Protein AF-A0A2M7SZJ1-F1 (afdb_monomer_lite)

pLDDT: mean 76.68, std 21.7, range [36.06, 97.94]

Foldseek 3Di:
DDDDPLLLLLLLCLQQPCQFPVRRPHDPAQNRSKGWDDLVVSCVVSVHDSVVSVVSVVVCVVVQQKDWDDPDPPTIMITGDRVNCVVNCLVVVLVVVVVPDDDDPVNVVVVVAVVVDDDPPVVVVVVVVVVVPDDPVRVVVVVVVVVVVVVVPPDPPPFDKKKFFPDQDQPDDPPDLLSVLVVQCVVVVRMDTPVVSVVSVHDPVSSVVCVVVVRMDID

Secondary structure (DSSP, 8-state):
-PPPHHHHHHHHHHHT-TTSTTTTS--SSGGG--EE--HHHHHHHHT--HHHHHHHHHHHHHTTSEEEEESSSS-EEEEE-HHHHHHHHHHHHHHHHHHS----HHHHHHHHHHTT---TTHHHHHHHHHHHHS-HHHHHHHHHHHHHHHHHTS-------EEEESSSS--SPTTSHHHHHHHHHHHTTSEEEHHHHHHTT--HHHHHHHHHTTSEEE-

Structure (mmCIF, N/CA/C/O backbone):
data_AF-A0A2M7SZJ1-F1
#
_entry.id   AF-A0A2M7SZJ1-F1
#
loop_
_atom_site.group_PDB
_atom_site.id
_atom_site.type_symbol
_atom_site.label_atom_id
_atom_site.label_alt_id
_atom_site.label_comp_id
_atom_site.label_asym_id
_atom_site.label_entity_id
_atom_site.label_seq_id
_atom_site.pdbx_PDB_ins_code
_atom_site.Cartn_x
_atom_site.Cartn_y
_atom_site.Cartn_z
_atom_site.occupancy
_atom_site.B_iso_or_equiv
_atom_site.auth_seq_id
_atom_site.auth_comp_id
_atom_site.auth_asym_id
_atom_site.auth_atom_id
_atom_site.pdbx_PDB_model_num
ATOM 1 N N . MET A 1 1 ? -0.366 0.493 23.065 1.00 79.56 1 MET A N 1
ATOM 2 C CA . MET A 1 1 ? 0.400 1.541 22.356 1.00 79.56 1 MET A CA 1
ATOM 3 C C . MET A 1 1 ? -0.487 2.777 22.299 1.00 79.56 1 MET A C 1
ATOM 5 O O . MET A 1 1 ? -1.693 2.599 22.225 1.00 79.56 1 MET A O 1
ATOM 9 N N . THR A 1 2 ? 0.052 3.992 22.422 1.00 86.75 2 THR A N 1
ATOM 10 C CA . THR A 1 2 ? -0.780 5.210 22.430 1.00 86.75 2 THR A CA 1
ATOM 11 C C . THR A 1 2 ? -0.800 5.836 21.038 1.00 86.75 2 THR A C 1
ATOM 13 O O . THR A 1 2 ? 0.257 6.178 20.498 1.00 86.75 2 THR A O 1
ATOM 16 N N . ILE A 1 3 ? -1.995 5.970 20.465 1.00 91.56 3 ILE A N 1
ATOM 17 C CA . ILE A 1 3 ? -2.253 6.701 19.221 1.00 91.56 3 ILE A CA 1
ATOM 18 C C . ILE A 1 3 ? -2.640 8.131 19.601 1.00 91.56 3 ILE A C 1
ATOM 20 O O . ILE A 1 3 ? -3.450 8.353 20.501 1.00 91.56 3 ILE A O 1
ATOM 24 N N . THR A 1 4 ? -2.007 9.111 18.970 1.00 91.06 4 THR A N 1
ATOM 25 C CA . THR A 1 4 ? -2.334 10.528 19.147 1.00 91.06 4 THR A CA 1
ATOM 26 C C 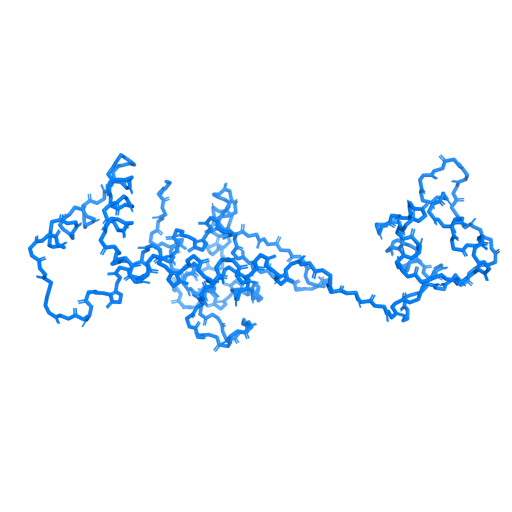. THR A 1 4 ? -3.578 10.896 18.339 1.00 91.06 4 THR A C 1
ATOM 28 O O . THR A 1 4 ? -3.909 10.234 17.362 1.00 91.06 4 THR A O 1
ATOM 31 N N . ALA A 1 5 ? -4.247 11.998 18.685 1.00 88.69 5 ALA A N 1
ATOM 32 C CA . ALA A 1 5 ? -5.419 12.455 17.929 1.00 88.69 5 ALA A CA 1
ATOM 33 C C . ALA A 1 5 ? -5.112 12.699 16.436 1.00 88.69 5 ALA A C 1
ATOM 35 O O . ALA A 1 5 ? -5.924 12.376 15.581 1.00 88.69 5 ALA A O 1
ATOM 36 N N . LYS A 1 6 ? -3.915 13.210 16.110 1.00 88.88 6 LYS A N 1
ATOM 37 C CA . LYS A 1 6 ? -3.497 13.440 14.716 1.00 88.88 6 LYS A CA 1
ATOM 38 C C . LYS A 1 6 ? -3.316 12.136 13.944 1.00 88.88 6 LYS A C 1
ATOM 40 O O . LYS A 1 6 ? -3.787 12.021 12.824 1.00 88.88 6 LYS A O 1
ATOM 45 N N . GLU A 1 7 ? -2.656 11.158 14.556 1.00 91.81 7 GLU A N 1
ATOM 46 C CA . GLU A 1 7 ? -2.499 9.821 13.977 1.00 91.81 7 GLU A CA 1
ATOM 47 C C . GLU A 1 7 ? -3.847 9.140 13.764 1.00 91.81 7 GLU A C 1
ATOM 49 O O . GLU A 1 7 ? -4.062 8.526 12.727 1.00 91.81 7 GLU A O 1
ATOM 54 N N . TYR A 1 8 ? -4.767 9.286 14.718 1.00 91.94 8 TYR A N 1
ATOM 55 C CA . TYR A 1 8 ? -6.111 8.747 14.578 1.00 91.94 8 TYR A CA 1
ATOM 56 C C . TYR A 1 8 ? -6.883 9.409 13.432 1.00 91.94 8 TYR A C 1
ATOM 58 O O . TYR A 1 8 ? -7.516 8.707 12.653 1.00 91.94 8 TYR A O 1
ATOM 66 N N . ASN A 1 9 ? -6.783 10.732 13.277 1.00 89.06 9 ASN A N 1
ATOM 67 C CA . ASN A 1 9 ? -7.408 11.435 12.157 1.00 89.06 9 ASN A CA 1
ATOM 68 C C . ASN A 1 9 ? -6.862 10.954 10.805 1.00 89.06 9 ASN A C 1
ATOM 70 O O . ASN A 1 9 ? -7.652 10.727 9.897 1.00 89.06 9 ASN A O 1
ATOM 74 N N . VAL A 1 10 ? -5.546 10.726 10.694 1.00 90.44 10 VAL A N 1
ATOM 75 C CA . VAL A 1 10 ? -4.943 10.129 9.488 1.00 90.44 10 VAL A CA 1
ATOM 76 C C . VAL A 1 10 ? -5.504 8.736 9.229 1.00 90.44 10 VAL A C 1
ATOM 78 O O . VAL A 1 10 ? -5.929 8.450 8.117 1.00 90.44 10 VAL A O 1
ATOM 81 N N . LEU A 1 11 ? -5.537 7.870 10.247 1.00 93.56 11 LEU A N 1
ATOM 82 C CA . LEU A 1 11 ? -6.111 6.530 10.105 1.00 93.56 11 LEU A CA 1
ATOM 83 C C . LEU A 1 11 ? -7.574 6.609 9.649 1.00 93.56 11 LEU A C 1
ATOM 85 O O . LEU A 1 11 ? -7.972 5.869 8.759 1.00 93.56 11 LEU A O 1
ATOM 89 N N . ASN A 1 12 ? -8.357 7.535 10.201 1.00 92.56 12 ASN A N 1
ATOM 90 C CA . ASN A 1 12 ? -9.753 7.714 9.823 1.00 92.56 12 ASN A CA 1
ATOM 91 C C . ASN A 1 12 ? -9.923 8.217 8.380 1.00 92.56 12 ASN A C 1
ATOM 93 O O . ASN A 1 12 ? -10.802 7.728 7.679 1.00 92.56 12 ASN A O 1
ATOM 97 N N . ALA A 1 13 ? -9.074 9.144 7.931 1.00 90.81 13 ALA A N 1
ATOM 98 C CA . ALA A 1 13 ? -9.073 9.622 6.550 1.00 90.81 13 ALA A CA 1
ATOM 99 C C . ALA A 1 13 ? -8.720 8.496 5.564 1.00 90.81 13 ALA A C 1
ATOM 101 O O . ALA A 1 13 ? -9.395 8.317 4.558 1.00 90.81 13 ALA A O 1
ATOM 102 N N . ILE A 1 14 ? -7.715 7.671 5.886 1.00 92.62 14 ILE A N 1
ATOM 103 C CA . ILE A 1 14 ? -7.347 6.500 5.074 1.00 92.62 14 ILE A CA 1
ATOM 104 C C . ILE A 1 14 ? -8.505 5.483 5.038 1.00 92.62 14 ILE A C 1
ATOM 106 O O . ILE A 1 14 ? -8.864 4.997 3.967 1.00 92.62 14 ILE A O 1
ATOM 110 N N . ALA A 1 15 ? -9.111 5.181 6.193 1.00 94.31 15 ALA A N 1
ATOM 111 C CA . ALA A 1 15 ? -10.202 4.211 6.327 1.00 94.31 15 ALA A CA 1
ATOM 112 C C . ALA A 1 15 ? -11.425 4.546 5.462 1.00 94.31 15 ALA A C 1
ATOM 114 O O . ALA A 1 15 ? -12.037 3.635 4.911 1.00 94.31 15 ALA A O 1
ATOM 115 N N . HIS A 1 16 ? -11.739 5.834 5.310 1.00 91.81 16 HIS A N 1
ATOM 116 C CA . HIS A 1 16 ? -12.908 6.323 4.575 1.00 91.81 16 HIS A CA 1
ATOM 117 C C . HIS A 1 16 ? -12.564 6.992 3.241 1.00 91.81 16 HIS A C 1
ATOM 119 O O . HIS A 1 16 ? -13.395 7.696 2.668 1.00 91.81 16 HIS A O 1
ATOM 125 N N . HIS A 1 17 ? -11.355 6.781 2.725 1.00 91.88 17 HIS A N 1
ATOM 126 C CA . HIS A 1 17 ? -10.953 7.394 1.469 1.00 91.88 17 HIS A CA 1
ATOM 127 C C . HIS A 1 17 ? -11.762 6.829 0.290 1.00 91.88 17 HIS A C 1
ATOM 129 O O . HIS A 1 17 ? -11.897 5.614 0.147 1.00 91.88 17 HIS A O 1
ATOM 135 N N . GLU A 1 18 ? -12.250 7.695 -0.601 1.00 88.19 18 GLU A N 1
ATOM 136 C CA . GLU A 1 18 ? -13.113 7.292 -1.726 1.00 88.19 18 GLU A CA 1
ATOM 137 C C . GLU A 1 18 ? -12.422 6.353 -2.728 1.00 88.19 18 GLU A C 1
ATOM 139 O O . GLU A 1 18 ? -13.070 5.555 -3.391 1.00 88.19 18 GLU A O 1
ATOM 144 N N . MET A 1 19 ? -11.091 6.401 -2.801 1.00 86.44 19 MET A N 1
ATOM 145 C CA . MET A 1 19 ? -10.291 5.551 -3.695 1.00 86.44 19 MET A CA 1
ATOM 146 C C . MET A 1 19 ? -9.975 4.160 -3.124 1.00 86.44 19 MET A C 1
ATOM 148 O O . MET A 1 19 ? -9.217 3.408 -3.740 1.00 86.44 19 MET A O 1
ATOM 152 N N . ASN A 1 20 ? -10.520 3.807 -1.958 1.00 91.88 20 ASN A N 1
ATOM 153 C CA . ASN A 1 20 ? -10.389 2.457 -1.427 1.00 91.88 20 ASN A CA 1
ATOM 154 C C . ASN A 1 20 ? -11.371 1.476 -2.103 1.00 91.88 20 ASN A C 1
ATOM 156 O O . ASN A 1 20 ? -12.279 1.861 -2.840 1.00 91.88 20 ASN A O 1
ATOM 160 N N . SER A 1 21 ? -11.204 0.174 -1.858 1.00 91.69 21 SER A N 1
ATOM 161 C CA . SER A 1 21 ? -12.016 -0.867 -2.523 1.00 91.69 21 SER A CA 1
ATOM 162 C C . SER A 1 21 ? -13.516 -0.830 -2.190 1.00 91.69 21 SER A C 1
ATOM 164 O O . SER A 1 21 ? -14.317 -1.431 -2.909 1.00 91.69 21 SER A O 1
ATOM 166 N N . ILE A 1 22 ? -13.888 -0.132 -1.115 1.00 92.06 22 ILE A N 1
ATOM 167 C CA . ILE A 1 22 ? -15.263 0.018 -0.626 1.00 92.06 22 ILE A CA 1
ATOM 168 C C . ILE A 1 22 ? -15.804 1.442 -0.827 1.00 92.06 22 ILE A C 1
ATOM 170 O O . ILE A 1 22 ? -16.873 1.769 -0.320 1.00 92.06 22 ILE A O 1
ATOM 174 N N . ASN A 1 23 ? -15.092 2.278 -1.589 1.00 90.38 23 ASN A N 1
ATOM 175 C CA . ASN A 1 23 ? -15.483 3.635 -1.961 1.00 90.38 23 ASN A CA 1
ATOM 176 C C . ASN A 1 23 ? -15.895 4.515 -0.760 1.00 90.38 23 ASN A C 1
ATOM 178 O O . ASN A 1 23 ? -16.939 5.171 -0.781 1.00 90.38 23 ASN A O 1
ATOM 182 N N . GLY A 1 24 ? -15.083 4.495 0.301 1.00 89.56 24 GLY A N 1
ATOM 183 C CA . GLY A 1 24 ? -15.250 5.326 1.499 1.00 89.56 24 GLY A CA 1
ATOM 184 C C . GLY A 1 24 ? -16.283 4.844 2.527 1.00 89.56 24 GLY A C 1
ATOM 185 O O . GLY A 1 24 ? -16.469 5.502 3.555 1.00 89.56 24 GLY A O 1
ATOM 186 N N . ASP A 1 25 ? -16.934 3.699 2.291 1.00 91.81 25 ASP A N 1
ATOM 187 C CA . ASP A 1 25 ? -17.796 3.055 3.292 1.00 91.81 25 ASP A CA 1
ATOM 188 C C . ASP A 1 25 ? -16.986 2.598 4.526 1.00 91.81 25 ASP A C 1
ATOM 190 O O . ASP A 1 25 ? -15.756 2.673 4.547 1.00 91.81 25 ASP A O 1
ATOM 194 N N . THR A 1 26 ? -17.655 2.140 5.584 1.00 91.81 26 THR A N 1
ATOM 195 C CA . THR A 1 26 ? -16.991 1.686 6.813 1.00 91.81 26 THR A CA 1
ATOM 196 C C . THR A 1 26 ? -16.300 0.334 6.597 1.00 91.81 26 THR A C 1
ATOM 198 O O . THR A 1 26 ? -16.986 -0.675 6.394 1.00 91.81 26 THR A O 1
ATOM 201 N N . PRO A 1 27 ? -14.958 0.256 6.694 1.00 93.50 27 PRO A N 1
ATOM 202 C CA . PRO A 1 27 ? -14.238 -0.989 6.465 1.00 93.50 27 PRO A CA 1
ATOM 203 C C . PRO A 1 27 ? -14.486 -2.003 7.580 1.00 93.50 27 PRO A C 1
ATOM 205 O O . PRO A 1 27 ? -14.499 -1.684 8.771 1.00 93.50 27 PRO A O 1
ATOM 208 N N . THR A 1 28 ? -14.625 -3.264 7.185 1.00 92.19 28 THR A N 1
ATOM 209 C CA . THR A 1 28 ? -14.819 -4.409 8.087 1.00 92.19 28 THR A CA 1
ATOM 210 C C . THR A 1 28 ? -13.542 -5.220 8.304 1.00 92.19 28 THR A C 1
ATOM 212 O O . THR A 1 28 ? -13.480 -6.049 9.216 1.00 92.19 28 THR A O 1
ATOM 215 N N . GLN A 1 29 ? -12.511 -4.961 7.498 1.00 93.00 29 GLN A N 1
ATOM 216 C CA . GLN A 1 29 ? -11.203 -5.610 7.555 1.00 93.00 29 GLN A CA 1
ATOM 217 C C . GLN A 1 29 ? -10.108 -4.717 6.950 1.00 93.00 29 GLN A C 1
ATOM 219 O O . GLN A 1 29 ? -10.376 -3.867 6.104 1.00 93.00 29 GLN A O 1
ATOM 224 N N . ALA A 1 30 ? -8.850 -4.963 7.327 1.00 95.06 30 ALA A N 1
ATOM 225 C CA . ALA A 1 30 ? -7.700 -4.170 6.881 1.00 95.06 30 ALA A CA 1
ATOM 226 C C . ALA A 1 30 ? -7.546 -4.103 5.350 1.00 95.06 30 ALA A C 1
ATOM 228 O O . ALA A 1 30 ? -7.197 -3.057 4.814 1.00 95.06 30 ALA A O 1
ATOM 229 N N . SER A 1 31 ? -7.846 -5.191 4.629 1.00 91.94 31 SER A N 1
ATOM 230 C CA . SER A 1 31 ? -7.693 -5.248 3.167 1.00 91.94 31 SER A CA 1
ATOM 231 C C . SER A 1 31 ? -8.624 -4.312 2.396 1.00 91.94 31 SER A C 1
ATOM 233 O O . SER A 1 31 ? -8.411 -4.111 1.206 1.00 91.94 31 SER A O 1
ATOM 235 N N . GLU A 1 32 ? -9.651 -3.759 3.043 1.00 93.56 32 GLU A N 1
ATOM 236 C CA . GLU A 1 32 ? -10.595 -2.835 2.406 1.00 93.56 32 GLU A CA 1
ATOM 237 C C . GLU A 1 32 ? -10.091 -1.385 2.388 1.00 93.56 32 GLU A C 1
ATOM 239 O O . GLU A 1 32 ? -10.625 -0.569 1.641 1.00 93.56 32 GLU A O 1
ATOM 244 N N . VAL A 1 33 ? -9.041 -1.089 3.165 1.00 94.00 33 VAL A N 1
ATOM 245 C CA . VAL A 1 33 ? -8.560 0.264 3.498 1.00 94.00 33 VAL A CA 1
ATOM 246 C C . VAL A 1 33 ? -7.441 0.758 2.566 1.00 94.00 33 VAL A C 1
ATOM 248 O O . VAL A 1 33 ? -6.967 1.886 2.682 1.00 94.00 33 VAL A O 1
ATOM 251 N N . GLN A 1 34 ? -6.997 -0.070 1.620 1.00 94.62 34 GLN A N 1
ATOM 252 C CA . GLN A 1 34 ? -5.924 0.305 0.702 1.00 94.62 34 GLN A CA 1
ATOM 253 C C . GLN A 1 34 ? -6.343 1.479 -0.193 1.00 94.62 34 GLN A C 1
ATOM 255 O O . GLN A 1 34 ? -7.347 1.386 -0.892 1.00 94.62 34 GLN A O 1
ATOM 260 N N . THR A 1 35 ? -5.550 2.551 -0.207 1.00 93.31 35 THR A N 1
ATOM 261 C CA . THR A 1 35 ? -5.799 3.760 -1.011 1.00 93.31 35 THR A CA 1
ATOM 262 C C . THR A 1 35 ? -4.485 4.428 -1.438 1.00 93.31 35 THR A C 1
ATOM 264 O O . THR A 1 35 ? -3.403 4.033 -0.994 1.00 93.31 35 THR A O 1
ATOM 267 N N . TYR A 1 36 ? -4.560 5.442 -2.301 1.00 87.88 36 TYR A N 1
ATOM 268 C CA . TYR A 1 36 ? -3.419 6.273 -2.682 1.00 87.88 36 TYR A CA 1
ATOM 269 C C . TYR A 1 36 ? -2.942 7.151 -1.521 1.00 87.88 36 TYR A C 1
ATOM 271 O O . TYR A 1 36 ? -3.732 7.657 -0.724 1.00 87.88 36 TYR A O 1
ATOM 279 N N . LEU A 1 37 ? -1.625 7.342 -1.424 1.00 83.31 37 LEU A N 1
ATOM 280 C CA . LEU A 1 37 ? -1.012 8.219 -0.432 1.00 83.31 37 LEU A CA 1
ATOM 281 C C . LEU A 1 37 ? -0.872 9.639 -0.998 1.00 83.31 37 LEU A C 1
ATOM 283 O O . LEU A 1 37 ? 0.215 10.057 -1.398 1.00 83.31 37 LEU A O 1
ATOM 287 N N . TRP A 1 38 ? -1.973 10.388 -1.019 1.00 79.19 38 TRP A N 1
ATOM 288 C CA . TRP A 1 38 ? -1.984 11.800 -1.409 1.00 79.19 38 TRP A CA 1
ATOM 289 C C . TRP A 1 38 ? -1.846 12.693 -0.173 1.00 79.19 38 TRP A C 1
ATOM 291 O O . TRP A 1 38 ? -2.813 12.998 0.521 1.00 79.19 3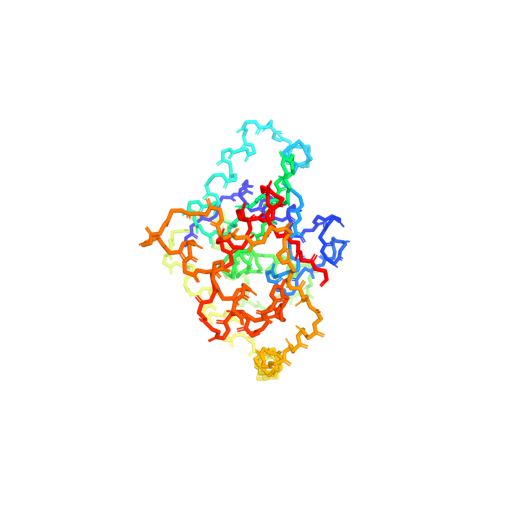8 TRP A O 1
ATOM 301 N N . ALA A 1 39 ? -0.607 13.088 0.141 1.00 73.81 39 ALA A N 1
ATOM 302 C CA . ALA A 1 39 ? -0.299 13.866 1.346 1.00 73.81 39 ALA A CA 1
ATOM 303 C C . ALA A 1 39 ? -1.061 15.204 1.420 1.00 73.81 39 ALA A C 1
ATOM 305 O O . ALA A 1 39 ? -1.407 15.646 2.519 1.00 73.81 39 ALA A O 1
ATOM 306 N N . ASP A 1 40 ? -1.350 15.807 0.267 1.00 71.12 40 ASP A N 1
ATOM 307 C CA . ASP A 1 40 ? -2.074 17.074 0.155 1.00 71.12 40 ASP A CA 1
ATOM 308 C C . ASP A 1 40 ? -3.549 16.941 0.557 1.00 71.12 40 ASP A C 1
ATOM 310 O O . ASP A 1 40 ? -4.053 17.775 1.315 1.00 71.12 40 ASP A O 1
ATOM 314 N N . ASP A 1 41 ? -4.215 15.862 0.135 1.00 74.00 41 ASP A N 1
ATOM 315 C CA . ASP A 1 41 ? -5.626 15.608 0.451 1.00 74.00 41 ASP A CA 1
ATOM 316 C C . ASP A 1 41 ? -5.811 15.350 1.947 1.00 74.00 41 ASP A C 1
ATOM 318 O O . ASP A 1 41 ? -6.638 15.983 2.610 1.00 74.00 41 ASP A O 1
ATOM 322 N N . PHE A 1 42 ? -4.935 14.526 2.526 1.00 74.38 42 PHE A N 1
ATOM 323 C CA . PHE A 1 42 ? -4.892 14.315 3.970 1.00 74.38 42 PHE A CA 1
ATOM 324 C C . PHE A 1 42 ? -4.617 15.626 4.726 1.00 74.38 42 PHE A C 1
ATOM 326 O O . PHE A 1 42 ? -5.238 15.905 5.757 1.00 74.38 42 PHE A O 1
ATOM 333 N N . GLY A 1 43 ? -3.716 16.468 4.214 1.00 72.06 43 GLY A N 1
ATOM 334 C CA . GLY A 1 43 ? -3.426 17.783 4.785 1.00 72.06 43 GLY A CA 1
ATOM 335 C C . GLY A 1 43 ? -4.657 18.689 4.836 1.00 72.06 43 GLY A C 1
ATOM 336 O O . GLY A 1 43 ? -4.938 19.286 5.883 1.00 72.06 43 GLY A O 1
ATOM 337 N N . GLY A 1 44 ? -5.420 18.738 3.742 1.00 71.38 44 GLY A N 1
ATOM 338 C CA . GLY A 1 44 ? -6.652 19.517 3.623 1.00 71.38 44 GLY A CA 1
ATOM 339 C C . GLY A 1 44 ? -7.716 19.119 4.646 1.00 71.38 44 GLY A C 1
ATOM 340 O O . GLY A 1 44 ? -8.227 19.981 5.366 1.00 71.38 44 GLY A O 1
ATOM 341 N N . GLU A 1 45 ? -7.998 17.822 4.774 1.00 67.56 45 GLU A N 1
ATOM 342 C CA . GLU A 1 45 ? -9.020 17.308 5.699 1.00 67.56 45 GLU A CA 1
ATOM 343 C C . GLU A 1 45 ? -8.670 17.543 7.174 1.00 67.56 45 GLU A C 1
ATOM 345 O O . GLU A 1 45 ? -9.540 17.826 8.001 1.00 67.56 45 GLU A O 1
ATOM 350 N N . MET A 1 46 ? -7.384 17.469 7.520 1.00 69.19 46 MET A N 1
ATOM 351 C CA . MET A 1 46 ? -6.919 17.589 8.904 1.00 69.19 46 MET A CA 1
ATOM 352 C C . MET A 1 46 ? -6.448 18.995 9.289 1.00 69.19 46 MET A C 1
ATOM 354 O O . MET A 1 46 ? -6.004 19.192 10.424 1.00 69.19 46 MET A O 1
ATOM 358 N N . GLN A 1 47 ? -6.508 19.962 8.366 1.00 76.56 47 GLN A N 1
ATOM 359 C CA . GLN A 1 47 ? -5.912 21.296 8.527 1.00 76.56 47 GLN A CA 1
ATOM 360 C C . GLN A 1 47 ? -4.418 21.224 8.907 1.00 76.56 47 GLN A C 1
ATOM 362 O O . GLN A 1 47 ? -3.916 21.995 9.731 1.00 76.56 47 GLN A O 1
ATOM 367 N N . LEU A 1 48 ? -3.702 20.259 8.327 1.00 71.81 48 LEU A N 1
ATOM 368 C CA . LEU A 1 48 ? -2.266 20.061 8.498 1.00 71.81 48 LEU A CA 1
ATOM 369 C C . LEU A 1 48 ? -1.534 20.512 7.233 1.00 71.81 48 LEU A C 1
ATOM 371 O O . LEU A 1 48 ? -2.040 20.377 6.126 1.00 71.81 48 LEU A O 1
ATOM 375 N N . ASN A 1 49 ? -0.316 21.031 7.387 1.00 74.31 49 ASN A N 1
ATOM 376 C CA . ASN A 1 49 ? 0.561 21.210 6.232 1.00 74.31 49 ASN A CA 1
ATOM 377 C C . ASN A 1 49 ? 1.176 19.863 5.813 1.00 74.31 49 ASN A C 1
ATOM 379 O O . ASN A 1 49 ? 1.301 18.952 6.633 1.00 74.31 49 ASN A O 1
ATOM 383 N N . GLU A 1 50 ? 1.595 19.762 4.554 1.00 66.25 50 GLU A N 1
ATOM 384 C CA . GLU A 1 50 ? 2.161 18.548 3.946 1.00 66.25 50 GLU A CA 1
ATOM 385 C C . GLU A 1 50 ? 3.302 17.937 4.788 1.00 66.25 50 GLU A C 1
ATOM 387 O O . GLU A 1 50 ? 3.325 16.739 5.078 1.00 66.25 50 GLU A O 1
ATOM 392 N N . HIS A 1 51 ? 4.206 18.778 5.306 1.00 69.94 51 HIS A N 1
ATOM 393 C CA . HIS A 1 51 ? 5.301 18.339 6.178 1.00 69.94 51 HIS A CA 1
ATOM 394 C C . HIS A 1 51 ? 4.819 17.675 7.477 1.00 69.94 51 HIS A C 1
ATOM 396 O O . HIS A 1 51 ? 5.431 16.715 7.952 1.00 69.94 51 HIS A O 1
ATOM 402 N N . ALA A 1 52 ? 3.734 18.174 8.071 1.00 74.94 52 ALA A N 1
ATOM 403 C CA . ALA A 1 52 ? 3.151 17.585 9.266 1.00 74.94 52 ALA A CA 1
ATOM 404 C C . ALA A 1 52 ? 2.491 16.234 8.960 1.00 74.94 52 ALA A C 1
ATOM 406 O O . ALA A 1 52 ? 2.611 15.324 9.779 1.00 74.94 52 ALA A O 1
ATOM 407 N N . VAL A 1 53 ? 1.858 16.078 7.792 1.00 79.25 53 VAL A N 1
ATOM 408 C CA . VAL A 1 53 ? 1.279 14.798 7.350 1.00 79.25 53 VAL A CA 1
ATOM 409 C C . VAL A 1 53 ? 2.373 13.741 7.205 1.00 79.25 53 VAL A C 1
ATOM 411 O O . VAL A 1 53 ? 2.255 12.664 7.790 1.00 79.25 53 VAL A O 1
ATOM 414 N N . GLY A 1 54 ? 3.489 14.070 6.544 1.00 82.88 54 GLY A N 1
ATOM 415 C CA . GLY A 1 54 ? 4.627 13.153 6.404 1.00 82.88 54 GLY A CA 1
ATOM 416 C C . GLY A 1 54 ? 5.184 12.662 7.749 1.00 82.88 54 GLY A C 1
ATOM 417 O O . GLY A 1 54 ? 5.453 11.472 7.917 1.00 82.88 54 GLY A O 1
ATOM 418 N N . GLY A 1 55 ? 5.283 13.548 8.747 1.00 86.62 55 GLY A N 1
ATOM 419 C CA . GLY A 1 55 ? 5.706 13.172 10.101 1.00 86.62 55 GLY A CA 1
ATOM 420 C C . GLY A 1 55 ? 4.727 12.231 10.816 1.00 86.62 55 GLY A C 1
ATOM 421 O O . GLY A 1 55 ? 5.153 11.320 11.528 1.00 86.62 55 GLY A O 1
ATOM 422 N N . VAL A 1 56 ? 3.418 12.411 10.611 1.00 89.94 56 VAL A N 1
ATOM 423 C CA . VAL A 1 56 ? 2.391 11.525 11.183 1.00 89.94 56 VAL A CA 1
ATOM 424 C C . VAL A 1 56 ? 2.422 10.152 10.509 1.00 89.94 56 VAL A C 1
ATOM 426 O O . VAL A 1 56 ? 2.404 9.140 11.208 1.00 89.94 56 VAL A O 1
ATOM 429 N N . ILE A 1 57 ? 2.549 10.101 9.180 1.00 89.56 57 ILE A N 1
ATOM 430 C CA . ILE A 1 57 ? 2.682 8.850 8.419 1.00 89.56 57 ILE A CA 1
ATOM 431 C C . ILE A 1 57 ? 3.918 8.063 8.874 1.00 89.56 57 ILE A C 1
ATOM 433 O O . ILE A 1 57 ? 3.808 6.877 9.177 1.00 89.56 57 ILE A O 1
ATOM 437 N N . ALA A 1 58 ? 5.072 8.721 9.021 1.00 89.31 58 ALA A N 1
ATOM 438 C CA . ALA A 1 58 ? 6.287 8.076 9.524 1.00 89.31 58 ALA A CA 1
ATOM 439 C C . ALA A 1 58 ? 6.089 7.460 10.925 1.00 89.31 58 ALA A C 1
ATOM 441 O O . ALA A 1 58 ? 6.502 6.325 11.165 1.00 89.31 58 ALA A O 1
ATOM 442 N N . SER A 1 59 ? 5.396 8.170 11.824 1.00 93.44 59 SER A N 1
ATOM 443 C CA . SER A 1 59 ? 5.059 7.668 13.165 1.00 93.44 59 SER A CA 1
ATOM 444 C C . SER A 1 59 ? 4.123 6.450 13.117 1.00 93.44 59 SER A C 1
ATOM 446 O O . SER A 1 59 ? 4.319 5.481 13.852 1.00 93.44 59 SER A O 1
ATOM 448 N N . LEU A 1 60 ? 3.127 6.450 12.223 1.00 94.00 60 LEU A N 1
ATOM 449 C CA . LEU A 1 60 ? 2.213 5.317 12.028 1.00 94.00 60 LEU A CA 1
ATOM 450 C C . LEU A 1 60 ? 2.933 4.070 11.481 1.00 94.00 60 LEU A C 1
ATOM 452 O O . LEU A 1 60 ? 2.628 2.954 11.914 1.00 94.00 60 LEU A O 1
ATOM 456 N N . ILE A 1 61 ? 3.909 4.253 10.585 1.00 93.69 61 ILE A N 1
ATOM 457 C CA . ILE A 1 61 ? 4.766 3.174 10.063 1.00 93.69 61 ILE A CA 1
ATOM 458 C C . ILE A 1 61 ? 5.667 2.615 11.171 1.00 93.69 61 ILE A C 1
ATOM 460 O O . ILE A 1 61 ? 5.740 1.399 11.347 1.00 93.69 61 ILE A O 1
ATOM 464 N N . GLU A 1 62 ? 6.317 3.471 11.970 1.00 93.75 62 GLU A N 1
ATOM 465 C CA . GLU A 1 62 ? 7.160 3.039 13.100 1.00 93.75 62 GLU A CA 1
ATOM 466 C C . GLU A 1 62 ? 6.358 2.209 14.118 1.00 93.75 62 GLU A C 1
ATOM 468 O O . GLU A 1 62 ? 6.832 1.200 14.649 1.00 93.75 62 GLU A O 1
ATOM 473 N N . LYS A 1 63 ? 5.094 2.590 14.326 1.00 96.00 63 LYS A N 1
ATOM 474 C CA . LYS A 1 63 ? 4.117 1.873 15.155 1.00 96.00 63 LYS A CA 1
ATOM 475 C C . LYS A 1 63 ? 3.542 0.612 14.504 1.00 96.00 63 LYS A C 1
ATOM 477 O O . LYS A 1 63 ? 2.822 -0.124 15.178 1.00 96.00 63 LYS A O 1
ATOM 482 N N . LYS A 1 64 ? 3.874 0.336 13.238 1.00 96.88 64 LYS A N 1
ATOM 483 C CA . LYS A 1 64 ? 3.386 -0.801 12.441 1.00 96.88 64 LYS A CA 1
ATOM 484 C C . LYS A 1 64 ? 1.866 -0.829 12.283 1.00 96.88 64 LYS A C 1
ATOM 486 O O . LYS A 1 64 ? 1.272 -1.905 12.273 1.00 96.88 64 LYS A O 1
ATOM 491 N N . LEU A 1 65 ? 1.232 0.338 12.205 1.00 96.38 65 LEU A N 1
ATOM 492 C CA . LEU A 1 65 ? -0.217 0.450 11.992 1.00 96.38 65 LEU A CA 1
ATOM 493 C C . LEU A 1 65 ? -0.572 0.547 10.518 1.00 96.38 65 LEU A C 1
ATOM 495 O O . LEU A 1 65 ? -1.625 0.079 10.100 1.00 96.38 65 LEU A O 1
ATOM 499 N N . ILE A 1 66 ? 0.324 1.131 9.737 1.00 96.75 66 ILE A N 1
ATOM 500 C CA . ILE A 1 66 ? 0.183 1.215 8.295 1.00 96.75 66 ILE A CA 1
ATOM 501 C C . ILE A 1 66 ? 1.456 0.724 7.628 1.00 96.75 66 ILE A C 1
ATOM 503 O O . ILE A 1 66 ? 2.540 0.741 8.219 1.00 96.75 66 ILE A O 1
ATOM 507 N N . GLU A 1 67 ? 1.307 0.343 6.373 1.00 95.62 67 GLU A N 1
ATOM 508 C CA . GLU A 1 67 ? 2.397 0.083 5.451 1.00 95.62 67 GLU A CA 1
ATOM 509 C C . GLU A 1 67 ? 2.216 0.982 4.231 1.00 95.62 67 GLU A C 1
ATOM 511 O O . GLU A 1 67 ? 1.093 1.237 3.793 1.00 95.62 67 GLU A O 1
ATOM 516 N N . VAL A 1 68 ? 3.333 1.476 3.703 1.00 92.88 68 VAL A N 1
ATOM 517 C CA . VAL A 1 68 ? 3.371 2.253 2.464 1.00 92.88 68 VAL A CA 1
ATOM 518 C C . VAL A 1 68 ? 4.146 1.444 1.440 1.00 92.88 68 VAL A C 1
ATOM 520 O O . VAL A 1 68 ? 5.202 0.891 1.756 1.00 92.88 68 VAL A O 1
ATOM 523 N N . GLY A 1 69 ? 3.607 1.360 0.231 1.00 88.69 69 GLY A N 1
ATOM 524 C CA . GLY A 1 69 ? 4.253 0.706 -0.896 1.00 88.69 69 GLY A CA 1
ATOM 525 C C . GLY A 1 69 ? 4.158 1.549 -2.158 1.00 88.69 69 GLY A C 1
ATOM 526 O O . GLY A 1 69 ? 3.433 2.540 -2.214 1.00 88.69 69 GLY A O 1
ATOM 527 N N . GLU A 1 70 ? 4.900 1.134 -3.174 1.00 86.19 70 GLU A N 1
ATOM 528 C CA . GLU A 1 70 ? 4.895 1.751 -4.500 1.00 86.19 70 GLU A CA 1
ATOM 529 C C . GLU A 1 70 ? 3.872 1.011 -5.368 1.00 86.19 70 GLU A C 1
ATOM 531 O O . GLU A 1 70 ? 3.901 -0.222 -5.447 1.00 86.19 70 GLU A O 1
ATOM 536 N N . TRP A 1 71 ? 2.942 1.745 -5.982 1.00 75.50 71 TRP A N 1
ATOM 537 C CA . TRP A 1 71 ? 2.005 1.176 -6.953 1.00 75.50 71 TRP A CA 1
ATOM 538 C C . TRP A 1 71 ? 2.611 1.202 -8.360 1.00 75.50 71 TRP A C 1
ATOM 540 O O . TRP A 1 71 ? 2.550 0.207 -9.084 1.00 75.50 71 TRP A O 1
ATOM 550 N N . ASP A 1 72 ? 3.243 2.319 -8.722 1.00 77.69 72 ASP A N 1
ATOM 551 C CA . ASP A 1 72 ? 4.036 2.494 -9.938 1.00 77.69 72 ASP A CA 1
ATOM 552 C C . ASP A 1 72 ? 5.200 3.483 -9.704 1.00 77.69 72 ASP A C 1
ATOM 554 O O . ASP A 1 72 ? 5.528 3.814 -8.567 1.00 77.69 72 ASP A O 1
ATOM 558 N N . GLU A 1 73 ? 5.866 3.940 -10.772 1.00 71.38 73 GLU A N 1
ATOM 559 C CA . GLU A 1 73 ? 7.006 4.871 -10.681 1.00 71.38 73 GLU A CA 1
ATOM 560 C C . GLU A 1 73 ? 6.650 6.260 -10.111 1.00 71.38 73 GLU A C 1
ATOM 562 O O . GLU A 1 73 ? 7.551 7.068 -9.873 1.00 71.38 73 GLU A O 1
ATOM 567 N N . LYS A 1 74 ? 5.361 6.580 -9.954 1.00 70.69 74 LYS A N 1
ATOM 568 C CA . LYS A 1 74 ? 4.877 7.921 -9.604 1.00 70.69 74 LYS A CA 1
ATOM 569 C C . LYS A 1 74 ? 3.967 7.934 -8.384 1.00 70.69 74 LYS A C 1
ATOM 571 O O . LYS A 1 74 ? 3.955 8.945 -7.685 1.00 70.69 74 LYS A O 1
ATOM 576 N N . ASP A 1 75 ? 3.276 6.833 -8.110 1.00 76.12 75 ASP A N 1
ATOM 577 C CA . ASP A 1 75 ? 2.243 6.767 -7.089 1.00 76.12 75 ASP A CA 1
ATOM 578 C C . ASP A 1 75 ? 2.585 5.781 -5.968 1.00 76.12 75 ASP A C 1
ATOM 580 O O . ASP A 1 75 ? 2.927 4.613 -6.180 1.00 76.12 75 ASP A O 1
ATOM 584 N N . ASN A 1 76 ? 2.425 6.261 -4.735 1.00 85.94 76 ASN A N 1
ATOM 585 C CA . ASN A 1 76 ? 2.511 5.452 -3.527 1.00 85.94 76 ASN A CA 1
ATOM 586 C C . ASN A 1 76 ? 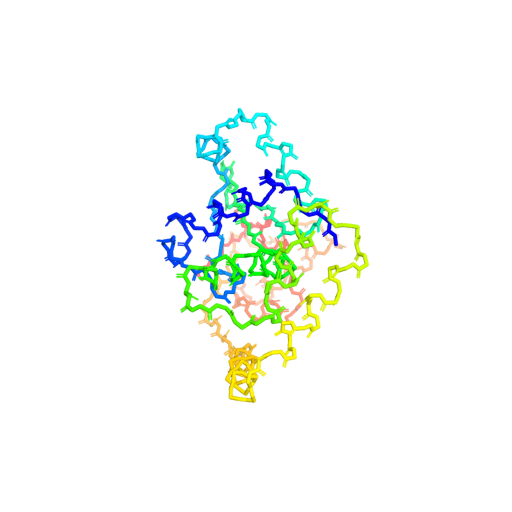1.105 5.088 -3.049 1.00 85.94 76 ASN A C 1
ATOM 588 O O . ASN A 1 76 ? 0.177 5.895 -3.139 1.00 85.94 76 ASN A O 1
ATOM 592 N N . TYR A 1 77 ? 0.959 3.901 -2.473 1.00 91.12 77 TYR A N 1
ATOM 593 C CA . TYR A 1 77 ? -0.251 3.491 -1.771 1.00 91.12 77 TYR A CA 1
ATOM 594 C C . TYR A 1 77 ? 0.024 3.328 -0.281 1.00 91.12 77 TYR A C 1
ATOM 596 O O . TYR A 1 77 ? 1.147 3.057 0.147 1.00 91.12 77 TYR A O 1
ATOM 604 N N . VAL A 1 78 ? -1.032 3.451 0.511 1.00 93.31 78 VAL A N 1
ATOM 605 C CA . VAL A 1 78 ? -1.031 3.182 1.945 1.00 93.31 78 VAL A CA 1
ATOM 606 C C . VAL A 1 78 ? -2.067 2.110 2.255 1.00 93.31 78 VAL A C 1
ATOM 608 O O . VAL A 1 78 ? -3.136 2.068 1.647 1.00 93.31 78 VAL A O 1
ATOM 611 N N . ASN A 1 79 ? -1.737 1.212 3.178 1.00 95.81 79 ASN A N 1
ATOM 612 C CA . ASN A 1 79 ? -2.645 0.176 3.648 1.00 95.81 79 ASN A CA 1
ATOM 613 C C . ASN A 1 79 ? -2.561 0.023 5.168 1.00 95.81 79 ASN A C 1
ATOM 615 O O . ASN A 1 79 ? -1.527 0.307 5.776 1.00 95.81 79 ASN A O 1
ATOM 619 N N . PHE A 1 80 ? -3.638 -0.458 5.779 1.00 96.69 80 PHE A N 1
ATOM 620 C CA . PHE A 1 80 ? -3.623 -0.854 7.180 1.00 96.69 80 PHE A CA 1
ATOM 621 C C . PHE A 1 80 ? -2.910 -2.193 7.348 1.00 96.69 80 PHE A C 1
ATOM 623 O O . PHE A 1 80 ? -3.058 -3.109 6.539 1.00 96.69 80 PHE A O 1
ATOM 630 N N . THR A 1 81 ? -2.180 -2.332 8.450 1.00 96.62 81 THR A N 1
ATOM 631 C CA . THR A 1 81 ? -1.857 -3.657 8.984 1.00 96.62 81 THR A CA 1
ATOM 632 C C . THR A 1 81 ? -3.052 -4.186 9.777 1.00 96.62 81 THR A C 1
ATOM 634 O O . THR A 1 81 ? -3.915 -3.413 10.202 1.00 96.62 81 THR A O 1
ATOM 637 N N . ASP A 1 82 ? -3.075 -5.489 10.068 1.00 95.00 82 ASP A N 1
ATOM 638 C CA . ASP A 1 82 ? -4.078 -6.061 10.980 1.00 95.00 82 ASP A CA 1
ATOM 639 C C . ASP A 1 82 ? -4.084 -5.323 12.337 1.00 95.00 82 ASP A C 1
ATOM 641 O O . ASP A 1 82 ? -5.138 -5.011 12.885 1.00 95.00 82 ASP A O 1
ATOM 645 N N . LEU A 1 83 ? -2.898 -4.946 12.838 1.00 95.44 83 LEU A N 1
ATOM 646 C CA . LEU A 1 83 ? -2.753 -4.169 14.072 1.00 95.44 83 LEU A CA 1
ATOM 647 C C . LEU A 1 83 ? -3.333 -2.752 13.944 1.00 95.44 83 LEU A C 1
ATOM 649 O O . LEU A 1 83 ? -3.962 -2.263 14.881 1.00 95.44 83 LEU A O 1
ATOM 653 N N . GLY A 1 84 ? -3.107 -2.079 12.814 1.00 96.19 84 GLY A N 1
ATOM 654 C CA . GLY A 1 84 ? -3.660 -0.750 12.559 1.00 96.19 84 GLY A CA 1
ATOM 655 C C . GLY A 1 84 ? -5.177 -0.755 12.507 1.00 96.19 84 GLY A C 1
ATOM 656 O O . GLY A 1 84 ? -5.810 0.097 13.130 1.00 96.19 84 GLY A O 1
ATOM 657 N N . PHE A 1 85 ? -5.752 -1.753 11.837 1.00 95.94 85 PHE A N 1
ATOM 658 C CA . PHE A 1 85 ? -7.197 -1.930 11.768 1.00 95.94 85 PHE A CA 1
ATOM 659 C C . PHE A 1 85 ? -7.812 -2.226 13.137 1.00 95.94 85 PHE A C 1
ATOM 661 O O . PHE A 1 85 ? -8.806 -1.602 13.508 1.00 95.94 85 PHE A O 1
ATOM 668 N N . ASP A 1 86 ? -7.203 -3.112 13.927 1.00 93.38 86 ASP A N 1
ATOM 669 C CA . ASP A 1 86 ? -7.667 -3.417 15.283 1.00 93.38 86 ASP A CA 1
ATOM 670 C C . ASP A 1 86 ? -7.646 -2.177 16.192 1.00 93.38 86 ASP A C 1
ATOM 672 O O . ASP A 1 86 ? -8.592 -1.934 16.944 1.00 93.38 86 ASP A O 1
ATOM 676 N N . GLU A 1 87 ? -6.581 -1.372 16.138 1.00 93.81 87 GLU A N 1
ATOM 677 C CA . GLU A 1 87 ? -6.468 -0.177 16.981 1.00 93.81 87 GLU A CA 1
ATOM 678 C C . GLU A 1 87 ? -7.385 0.966 16.496 1.00 93.81 87 GLU A C 1
ATOM 680 O O . GLU A 1 87 ? -7.963 1.664 17.331 1.00 93.81 87 GLU A O 1
ATOM 685 N N . TRP A 1 88 ? -7.582 1.141 15.181 1.00 94.31 88 TRP A N 1
ATOM 686 C CA . TRP A 1 88 ? -8.553 2.101 14.633 1.00 94.31 88 TRP A CA 1
ATOM 687 C C . TRP A 1 88 ? -9.996 1.702 14.974 1.00 94.31 88 TRP A C 1
ATOM 689 O O . TRP A 1 88 ? -10.735 2.494 15.564 1.00 94.31 88 TRP A O 1
ATOM 699 N N . SER A 1 89 ? -10.382 0.454 14.692 1.00 90.44 89 SER A N 1
ATOM 700 C CA . SER A 1 89 ? -11.748 -0.044 14.907 1.00 90.44 89 SER A CA 1
ATOM 701 C C . SER A 1 89 ? -12.140 -0.050 16.384 1.00 90.44 89 SER A C 1
ATOM 703 O O . SER A 1 89 ? -13.281 0.264 16.720 1.00 90.44 89 SER A O 1
ATOM 705 N N . ALA A 1 90 ? -11.199 -0.321 17.295 1.00 86.44 90 ALA A N 1
ATOM 706 C CA . ALA A 1 90 ? -11.449 -0.260 18.732 1.00 86.44 90 ALA A CA 1
ATOM 707 C C . ALA A 1 90 ? -11.870 1.140 19.212 1.00 86.44 90 ALA A C 1
ATOM 709 O O . ALA A 1 90 ? -12.640 1.247 20.167 1.00 86.44 90 ALA A O 1
ATOM 710 N N . VAL A 1 91 ? -11.381 2.204 18.572 1.00 79.94 91 VAL A N 1
ATOM 711 C CA . VAL A 1 91 ? -11.750 3.590 18.895 1.00 79.94 91 VAL A CA 1
ATOM 712 C C . VAL A 1 91 ? -13.014 4.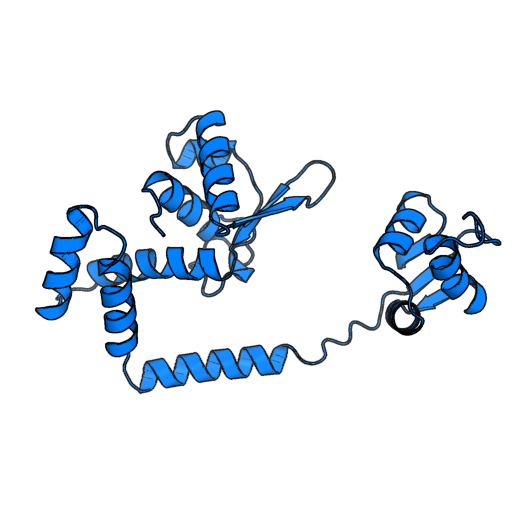000 18.136 1.00 79.94 91 VAL A C 1
ATOM 714 O O . VAL A 1 91 ? -13.933 4.537 18.752 1.00 79.94 91 VAL A O 1
ATOM 717 N N . HIS A 1 92 ? -13.098 3.678 16.843 1.00 73.38 92 HIS A N 1
ATOM 718 C CA . HIS A 1 92 ? -14.207 4.065 15.967 1.00 73.38 92 HIS A CA 1
ATOM 719 C C . HIS A 1 92 ? -15.538 3.414 16.377 1.00 73.38 92 HIS A C 1
ATOM 721 O O . HIS A 1 92 ? -16.539 4.102 16.583 1.00 73.38 92 HIS A O 1
ATOM 727 N N . LEU A 1 93 ? -15.539 2.101 16.639 1.00 65.94 93 LEU A N 1
ATOM 728 C CA . LEU A 1 93 ? -16.734 1.376 17.095 1.00 65.94 93 LEU A CA 1
ATOM 729 C C . LEU A 1 93 ? -17.206 1.840 18.482 1.00 65.94 93 LEU A C 1
ATOM 731 O O . LEU A 1 93 ? -18.373 1.672 18.832 1.00 65.94 93 LEU A O 1
ATOM 735 N N . CYS A 1 94 ? -16.321 2.432 19.291 1.00 58.53 94 CYS A N 1
ATOM 736 C CA . CYS A 1 94 ? -16.717 3.030 20.564 1.00 58.53 94 CYS A CA 1
ATOM 737 C C . CYS A 1 94 ? -17.428 4.381 20.392 1.00 58.53 94 CYS A C 1
ATOM 739 O O . CYS A 1 94 ? -18.188 4.755 21.283 1.00 58.53 94 CYS A O 1
ATOM 741 N N . ASP A 1 95 ? -17.203 5.110 19.295 1.00 53.19 95 ASP A N 1
ATOM 742 C CA . ASP A 1 95 ? -17.867 6.389 19.014 1.00 53.19 95 ASP A CA 1
ATOM 743 C C . ASP A 1 95 ? -19.253 6.198 18.387 1.00 53.19 95 ASP A C 1
ATOM 745 O O . ASP A 1 95 ? -20.202 6.856 18.817 1.00 53.19 95 ASP A O 1
ATOM 749 N N . GLU A 1 96 ? -19.431 5.230 17.485 1.00 52.88 96 GLU A N 1
ATOM 750 C CA . GLU A 1 96 ? -20.766 4.888 16.963 1.00 52.88 96 GLU A CA 1
ATOM 751 C C . GLU A 1 96 ? -21.718 4.452 18.092 1.00 52.88 96 GLU A C 1
ATOM 753 O O . GLU A 1 96 ? -22.858 4.917 18.177 1.00 52.88 96 GLU A O 1
ATOM 758 N N . LEU A 1 97 ? -21.218 3.666 19.053 1.00 46.09 97 LEU A N 1
ATOM 759 C CA . LEU A 1 97 ? -21.973 3.246 20.239 1.00 46.09 97 LEU A CA 1
ATOM 760 C C . LEU A 1 97 ? -22.316 4.395 21.209 1.00 46.09 97 LEU A C 1
ATOM 762 O O . LEU A 1 97 ? -23.203 4.223 22.043 1.00 46.09 97 LEU A O 1
ATOM 766 N N . LYS A 1 98 ? -21.660 5.564 21.125 1.00 43.81 98 LYS A N 1
ATOM 767 C CA . LYS A 1 98 ? -22.038 6.755 21.918 1.00 43.81 98 LYS A CA 1
ATOM 768 C C . LYS A 1 98 ? -23.261 7.468 21.355 1.00 43.81 98 LYS A C 1
ATOM 770 O O . LYS A 1 98 ? -23.975 8.111 22.117 1.00 43.81 98 LYS A O 1
ATOM 775 N N . THR A 1 99 ? -23.484 7.384 20.045 1.00 45.28 99 THR A N 1
ATOM 776 C CA . THR A 1 99 ? -24.618 8.049 19.379 1.00 45.28 99 THR A CA 1
ATOM 777 C C . THR A 1 99 ? -25.909 7.227 19.434 1.00 45.28 99 THR A C 1
ATOM 779 O O . THR A 1 99 ? -26.998 7.772 19.265 1.00 45.28 99 THR A O 1
ATOM 782 N N . ALA A 1 100 ? -25.804 5.936 19.758 1.00 39.78 100 ALA A N 1
ATOM 783 C CA . ALA A 1 100 ? -26.931 5.056 20.042 1.00 39.78 100 ALA A CA 1
ATOM 784 C C . ALA A 1 100 ? -27.256 5.046 21.558 1.00 39.78 100 ALA A C 1
ATOM 786 O O . ALA A 1 100 ? -26.697 4.262 22.321 1.00 39.78 100 ALA A O 1
ATOM 787 N N . GLU A 1 101 ? -28.133 5.935 22.036 1.00 44.91 101 GLU A N 1
ATOM 788 C CA . GLU A 1 101 ? -28.537 6.013 23.459 1.00 44.91 101 GLU A CA 1
ATOM 789 C C . GLU A 1 101 ? -29.581 4.953 23.910 1.00 44.91 101 GLU A C 1
ATOM 791 O O . GLU A 1 101 ? -30.296 4.404 23.069 1.00 44.91 101 GLU A O 1
ATOM 796 N N . PRO A 1 102 ? -29.788 4.734 25.240 1.00 52.44 102 PRO A N 1
ATOM 797 C CA . PRO A 1 102 ? -29.005 5.232 26.371 1.00 52.44 102 PRO A CA 1
ATOM 798 C C . PRO A 1 102 ? -28.165 4.125 27.030 1.00 52.44 102 PRO A C 1
ATOM 800 O O . PRO A 1 102 ? -28.588 2.985 27.234 1.00 52.44 102 PRO A O 1
ATOM 803 N N . ALA A 1 103 ? -26.947 4.500 27.404 1.00 43.25 103 ALA A N 1
ATOM 804 C CA . ALA A 1 103 ? -25.931 3.619 27.953 1.00 43.25 103 ALA A CA 1
ATOM 805 C C . ALA A 1 103 ? -26.259 3.115 29.374 1.00 43.25 103 ALA A C 1
ATOM 807 O O . ALA A 1 103 ? -26.517 3.889 30.296 1.00 43.25 103 ALA A O 1
ATOM 808 N N . THR A 1 104 ? -26.154 1.800 29.583 1.00 48.88 104 THR A N 1
ATOM 809 C CA . THR A 1 104 ? -26.118 1.181 30.917 1.00 48.88 104 THR A CA 1
ATOM 810 C C . THR A 1 104 ? -24.946 1.713 31.768 1.00 48.88 104 THR A C 1
ATOM 812 O O . THR A 1 104 ? -23.882 2.012 31.218 1.00 48.88 104 THR A O 1
ATOM 815 N N . PRO A 1 105 ? -25.054 1.726 33.116 1.00 48.72 105 PRO A N 1
ATOM 816 C CA . PRO A 1 105 ? -24.072 2.342 34.029 1.00 48.72 105 PRO A CA 1
ATOM 817 C C . PRO A 1 105 ? -22.618 1.849 33.899 1.00 48.72 105 PRO A C 1
ATOM 819 O O . PRO A 1 105 ? -21.688 2.522 34.344 1.00 48.72 105 PRO A O 1
ATOM 822 N N . ALA A 1 106 ? -22.402 0.669 33.309 1.00 45.34 106 ALA A N 1
ATOM 823 C CA . ALA A 1 106 ? -21.075 0.103 33.069 1.00 45.34 106 ALA A CA 1
ATOM 824 C C . ALA A 1 106 ? -20.288 0.874 31.990 1.00 45.34 106 ALA A C 1
ATOM 826 O O . ALA A 1 106 ? -19.075 1.032 32.109 1.00 45.34 106 ALA A O 1
ATOM 827 N N . ILE A 1 107 ? -20.979 1.413 30.982 1.00 44.22 107 ILE A N 1
ATOM 828 C CA . ILE A 1 107 ? -20.374 2.131 29.850 1.00 44.22 107 ILE A CA 1
ATOM 829 C C . ILE A 1 107 ? -19.906 3.526 30.296 1.00 44.22 107 ILE A C 1
ATOM 831 O O . ILE A 1 107 ? -18.797 3.956 29.974 1.00 44.22 107 ILE A O 1
ATOM 835 N N . THR A 1 108 ? -20.676 4.184 31.170 1.00 40.16 108 THR A N 1
ATOM 836 C CA . THR A 1 108 ? -20.346 5.506 31.728 1.00 40.16 108 THR A CA 1
ATOM 837 C C . THR A 1 108 ? -19.003 5.518 32.472 1.00 40.16 108 THR A C 1
ATOM 839 O O . THR A 1 108 ? -18.298 6.526 32.445 1.00 40.16 108 THR A O 1
ATOM 842 N N . LYS A 1 109 ? -18.592 4.394 33.083 1.00 41.62 109 LYS A N 1
ATOM 843 C CA . LYS A 1 109 ? -17.302 4.290 33.789 1.00 41.62 109 LYS A CA 1
ATOM 844 C C . LYS A 1 109 ? -16.077 4.179 32.864 1.00 41.62 109 LYS A C 1
ATOM 846 O O . LYS A 1 109 ? -15.058 4.763 33.225 1.00 41.62 109 LYS A O 1
ATOM 851 N N . CYS A 1 110 ? -16.141 3.531 31.686 1.00 36.78 110 CYS A N 1
ATOM 852 C CA . CYS A 1 110 ? -15.020 3.608 30.713 1.00 36.78 110 CYS A CA 1
ATOM 853 C C . CYS A 1 110 ? -14.957 5.018 30.071 1.00 36.78 110 CYS A C 1
ATOM 855 O O . CYS A 1 110 ? -13.869 5.500 29.758 1.00 36.78 110 CYS A O 1
ATOM 857 N N . HIS A 1 111 ? -16.086 5.736 29.954 1.00 40.12 111 HIS A N 1
ATOM 858 C CA . HIS A 1 111 ? -16.146 7.062 29.310 1.00 40.12 111 HIS A CA 1
ATOM 859 C C . HIS A 1 111 ? -15.414 8.171 30.085 1.00 40.12 111 HIS A C 1
ATOM 861 O O . HIS A 1 111 ? -14.765 9.020 29.476 1.00 40.12 111 HIS A O 1
ATOM 867 N N . THR A 1 112 ? -15.470 8.179 31.423 1.00 41.81 112 THR A N 1
ATOM 868 C CA . THR A 1 112 ? -14.804 9.228 32.227 1.00 41.81 112 THR A CA 1
ATOM 869 C C . THR A 1 112 ? -13.283 9.042 32.316 1.00 41.81 112 THR A C 1
ATOM 871 O O . THR A 1 112 ? -12.561 10.001 32.587 1.00 41.81 112 THR A O 1
ATOM 874 N N . ALA A 1 113 ? -12.787 7.825 32.078 1.00 37.94 113 ALA A N 1
ATOM 875 C CA . ALA A 1 113 ? -11.363 7.504 32.139 1.00 37.94 113 ALA A CA 1
ATOM 876 C C . ALA A 1 113 ? -10.622 7.910 30.845 1.00 37.94 113 ALA A C 1
ATOM 878 O O . ALA A 1 113 ? -9.547 8.502 30.913 1.00 37.94 113 ALA A O 1
ATOM 879 N N . LEU A 1 114 ? -11.226 7.699 29.667 1.00 41.88 114 LEU A N 1
ATOM 880 C CA . LEU A 1 114 ? -10.618 8.017 28.362 1.00 41.88 114 LEU A CA 1
ATOM 881 C C . LEU A 1 114 ? -10.419 9.523 28.113 1.00 41.88 114 LEU A C 1
ATOM 883 O O . LEU A 1 114 ? -9.406 9.917 27.539 1.00 41.88 114 LEU A O 1
ATOM 887 N N . ALA A 1 115 ? -11.313 10.379 28.620 1.00 39.31 115 ALA A N 1
ATOM 888 C CA . ALA A 1 115 ? -11.195 11.838 28.496 1.00 39.31 115 ALA A CA 1
ATOM 889 C C . ALA A 1 115 ? -10.011 12.445 29.282 1.00 39.31 115 ALA A C 1
ATOM 891 O O . ALA A 1 115 ? -9.735 13.636 29.153 1.00 39.31 115 ALA A O 1
ATOM 892 N N . ARG A 1 116 ? -9.313 11.654 30.112 1.00 41.84 116 ARG A N 1
ATOM 893 C CA . ARG A 1 116 ? -8.208 12.120 30.969 1.00 41.84 116 ARG A CA 1
ATOM 894 C C . ARG A 1 116 ? -6.822 11.608 30.572 1.00 41.84 116 ARG A C 1
ATOM 896 O O . ARG A 1 116 ? -5.878 11.862 31.310 1.00 41.84 116 ARG A O 1
ATOM 903 N N . GLY A 1 117 ? -6.678 10.964 29.411 1.00 38.81 117 GLY A N 1
ATOM 904 C CA . GLY A 1 117 ? -5.380 10.499 28.908 1.00 38.81 117 GLY A CA 1
ATOM 905 C C . GLY A 1 117 ? -4.825 9.337 29.736 1.00 38.81 117 GLY A C 1
ATOM 906 O O . GLY A 1 117 ? -4.167 9.533 30.755 1.00 38.81 117 GLY A O 1
ATOM 907 N N . LEU A 1 118 ? -5.095 8.103 29.307 1.00 44.22 118 LEU A N 1
ATOM 908 C CA . LEU A 1 118 ? -4.724 6.912 30.071 1.00 44.22 118 LEU A CA 1
ATOM 909 C C . LEU A 1 118 ? -3.336 6.375 29.711 1.00 44.22 118 LEU A C 1
ATOM 911 O O . LEU A 1 118 ? -2.990 6.194 28.545 1.00 44.22 118 LEU A O 1
ATOM 915 N N . ASN A 1 119 ? -2.575 6.039 30.754 1.00 44.72 119 ASN A N 1
ATOM 916 C CA . ASN A 1 119 ? -1.349 5.251 30.681 1.00 44.72 119 ASN A CA 1
ATOM 917 C C . ASN A 1 119 ? -1.667 3.772 30.378 1.00 44.72 119 ASN A C 1
ATOM 919 O O . ASN A 1 119 ? -2.662 3.221 30.850 1.00 44.72 119 ASN A O 1
ATOM 923 N N . GLY A 1 120 ? -0.783 3.105 29.626 1.00 37.59 120 GLY A N 1
ATOM 924 C CA . GLY A 1 120 ? -1.023 1.838 28.914 1.00 37.59 120 GLY A CA 1
ATOM 925 C C . GLY A 1 120 ? -1.575 0.620 29.679 1.00 37.59 120 GLY A C 1
ATOM 926 O O . GLY A 1 120 ? -1.968 -0.342 29.023 1.00 37.59 120 GLY A O 1
ATOM 927 N N . LYS A 1 121 ? -1.683 0.633 31.015 1.00 40.28 121 LYS A N 1
ATOM 928 C CA . LYS A 1 121 ? -2.296 -0.464 31.792 1.00 40.28 121 LYS A CA 1
ATOM 929 C C . LYS A 1 121 ? -3.829 -0.498 31.703 1.00 40.28 121 LYS A C 1
ATOM 931 O O . LYS A 1 121 ? -4.403 -1.581 31.747 1.00 40.28 121 LYS A O 1
ATOM 936 N N . GLU A 1 122 ? -4.493 0.642 31.511 1.00 36.06 122 GLU A N 1
ATOM 937 C CA . GLU A 1 122 ? -5.967 0.699 31.465 1.00 36.06 122 GLU A CA 1
ATOM 938 C C . GLU A 1 122 ? -6.547 0.311 30.088 1.00 36.06 122 GLU A C 1
ATOM 940 O O . GLU A 1 122 ? -7.674 -0.177 29.996 1.00 36.06 122 GLU A O 1
ATOM 945 N N . SER A 1 123 ? -5.740 0.396 29.023 1.00 41.62 123 SER A N 1
ATOM 946 C CA . SER A 1 123 ? -6.121 -0.025 27.660 1.00 41.62 123 SER A CA 1
ATOM 947 C C . SER A 1 123 ? -6.360 -1.538 27.515 1.00 41.62 123 SER A C 1
ATOM 949 O O . SER A 1 123 ? -7.144 -1.973 26.671 1.00 41.62 123 SER A O 1
ATOM 951 N N . VAL A 1 124 ? -5.718 -2.355 28.359 1.00 38.66 124 VAL A N 1
ATOM 952 C CA . VAL A 1 124 ? -5.873 -3.820 28.361 1.00 38.66 124 VAL A CA 1
ATOM 953 C C . VAL A 1 124 ? -7.199 -4.229 29.016 1.00 38.66 124 VAL A C 1
ATOM 955 O O . VAL A 1 124 ? -7.841 -5.181 28.577 1.00 38.66 124 VAL A O 1
ATOM 958 N N . HIS A 1 125 ? -7.664 -3.480 30.022 1.00 40.38 125 HIS A N 1
ATOM 959 C CA . HIS A 1 125 ? -8.937 -3.751 30.693 1.00 40.38 125 HIS A CA 1
ATOM 960 C C . HIS A 1 125 ? -10.161 -3.360 29.860 1.00 40.38 125 HIS A C 1
ATOM 962 O O . HIS A 1 125 ? -11.127 -4.120 29.852 1.00 40.38 125 HIS A O 1
ATOM 968 N N . CYS A 1 126 ? -10.129 -2.252 29.110 1.00 38.62 126 CYS A N 1
ATOM 969 C CA . CYS A 1 126 ? -11.268 -1.887 28.251 1.00 38.62 126 CYS A CA 1
ATOM 970 C C . CYS A 1 126 ? -11.340 -2.828 27.003 1.00 38.62 126 CYS A C 1
ATOM 972 O O . CYS A 1 126 ? -12.437 -3.190 26.585 1.00 38.62 126 CYS A O 1
ATOM 974 N N . ARG A 1 127 ? -10.206 -3.384 26.514 1.00 40.59 127 ARG A N 1
ATOM 975 C CA . ARG A 1 127 ? -10.168 -4.489 25.514 1.00 40.59 127 ARG A CA 1
ATOM 976 C C . ARG A 1 127 ? -10.847 -5.774 26.006 1.00 40.59 127 ARG A C 1
ATOM 978 O O . ARG A 1 127 ? -11.675 -6.348 25.298 1.00 40.59 127 ARG A O 1
ATOM 985 N N . GLN A 1 128 ? -10.505 -6.221 27.216 1.00 44.09 128 GLN A N 1
ATOM 986 C CA . GLN A 1 128 ? -11.100 -7.420 27.814 1.00 44.09 128 GLN A CA 1
ATOM 987 C C . GLN A 1 128 ? -12.597 -7.208 28.091 1.00 44.09 128 GLN A C 1
ATOM 989 O O . GLN A 1 128 ? -13.407 -8.048 27.717 1.00 44.09 128 GLN A O 1
ATOM 994 N N . ALA A 1 129 ? -12.984 -6.042 28.617 1.00 45.12 129 ALA A N 1
ATOM 995 C CA . ALA A 1 129 ? -14.385 -5.692 28.850 1.00 45.12 129 ALA A CA 1
ATOM 996 C C . ALA A 1 129 ? -15.225 -5.649 27.557 1.00 45.12 129 ALA A C 1
ATOM 998 O O . ALA A 1 129 ? -16.375 -6.077 27.571 1.00 45.12 129 ALA A O 1
ATOM 999 N N . TYR A 1 130 ? -14.655 -5.192 26.436 1.00 42.22 130 TYR A N 1
ATOM 1000 C CA . TYR A 1 130 ? -15.312 -5.200 25.121 1.00 42.22 130 TYR A CA 1
ATOM 1001 C C . TYR A 1 130 ? -15.413 -6.609 24.503 1.00 42.22 130 TYR A C 1
ATOM 1003 O O . TYR A 1 130 ? -16.383 -6.960 23.831 1.00 42.22 130 TYR A O 1
ATOM 1011 N N . SER A 1 131 ? -14.415 -7.464 24.733 1.00 44.81 131 SER A N 1
ATOM 1012 C CA . SER A 1 131 ? -14.506 -8.890 24.392 1.00 44.81 131 SER A CA 1
ATOM 1013 C C . SER A 1 131 ? -15.570 -9.608 25.231 1.00 44.81 131 SER A C 1
ATOM 1015 O O . SER A 1 131 ? -16.322 -10.443 24.723 1.00 44.81 131 SER A O 1
ATOM 1017 N N . ASP A 1 132 ? -15.681 -9.260 26.510 1.00 51.94 132 ASP A N 1
ATOM 1018 C CA . ASP A 1 132 ? -16.590 -9.905 27.456 1.00 51.94 132 ASP A CA 1
ATOM 1019 C C . ASP A 1 132 ? -18.035 -9.409 27.338 1.00 51.94 132 ASP A C 1
ATOM 1021 O O . ASP A 1 132 ? -18.957 -10.173 27.619 1.00 51.94 132 ASP A O 1
ATOM 1025 N N . SER A 1 133 ? -18.252 -8.187 26.844 1.00 47.97 133 SER A N 1
ATOM 1026 C CA . SER A 1 133 ? -19.586 -7.630 26.592 1.00 47.97 133 SER A CA 1
ATOM 1027 C C . SER A 1 133 ? -20.261 -8.172 25.327 1.00 47.97 133 SER A C 1
ATOM 1029 O O . SER A 1 133 ? -21.476 -8.029 25.180 1.00 47.97 133 SER A O 1
ATOM 1031 N N . ARG A 1 134 ? -19.516 -8.827 24.421 1.00 50.28 134 ARG A N 1
ATOM 1032 C CA . ARG A 1 134 ? -20.093 -9.471 23.231 1.00 50.28 134 ARG A CA 1
ATOM 1033 C C . ARG A 1 134 ? -21.006 -10.624 23.633 1.00 50.28 134 ARG A C 1
ATOM 1035 O O . ARG A 1 134 ? -20.599 -11.556 24.332 1.00 50.28 134 ARG A O 1
ATOM 1042 N N . THR A 1 135 ? -22.229 -10.602 23.113 1.00 65.94 135 THR A N 1
ATOM 1043 C CA . THR A 1 135 ? -23.183 -11.694 23.309 1.00 65.94 135 THR A CA 1
ATOM 1044 C C . THR A 1 135 ? -22.647 -12.998 22.700 1.00 65.94 135 THR A C 1
ATOM 1046 O O . THR A 1 135 ? -21.883 -12.967 21.727 1.00 65.94 135 THR A O 1
ATOM 1049 N N . PRO A 1 136 ? -23.071 -14.172 23.203 1.00 67.12 136 PRO A N 1
ATOM 1050 C CA . PRO A 1 136 ? -22.698 -15.456 22.607 1.00 67.12 136 PRO A CA 1
ATOM 1051 C C . PRO A 1 136 ? -23.013 -15.548 21.104 1.00 67.12 136 PRO A C 1
ATOM 1053 O O . PRO A 1 136 ? -22.270 -16.179 20.356 1.00 67.12 136 PRO A O 1
ATOM 1056 N N . ALA A 1 137 ? -24.077 -14.878 20.648 1.00 51.50 137 ALA A N 1
ATOM 1057 C CA . ALA A 1 137 ? -24.450 -14.806 19.238 1.00 51.50 137 ALA A CA 1
ATOM 1058 C C . ALA A 1 137 ? -23.439 -14.001 18.403 1.00 51.50 137 ALA A C 1
ATOM 1060 O O . ALA A 1 137 ? -23.027 -14.461 17.341 1.00 51.50 137 ALA A O 1
ATOM 1061 N N . GLN A 1 138 ? -22.980 -12.851 18.905 1.00 45.31 138 GLN A N 1
ATOM 1062 C CA . GLN A 1 138 ? -21.975 -12.019 18.231 1.00 45.31 138 GLN A CA 1
ATOM 1063 C C . GLN A 1 138 ? -20.612 -12.715 18.157 1.00 45.31 138 GLN A C 1
ATOM 1065 O O . GLN A 1 138 ? -19.975 -12.708 17.107 1.00 45.31 138 GLN A O 1
ATOM 1070 N N . LYS A 1 139 ? -20.195 -13.395 19.235 1.00 52.69 139 LYS A N 1
ATOM 1071 C CA . LYS A 1 139 ? -18.960 -14.201 19.238 1.00 52.69 139 LYS A CA 1
ATOM 1072 C C . LYS A 1 139 ? -19.024 -15.327 18.203 1.00 52.69 139 LYS A C 1
ATOM 1074 O O . LYS A 1 139 ? -18.060 -15.558 17.479 1.00 52.69 139 LYS A O 1
ATOM 1079 N N . LYS A 1 140 ? -20.177 -15.996 18.094 1.00 59.75 140 LYS A N 1
ATOM 1080 C CA . LYS A 1 140 ? -20.405 -17.066 17.116 1.00 59.75 140 LYS A CA 1
ATOM 1081 C C . LYS A 1 140 ? -20.406 -16.548 15.674 1.00 59.75 140 LYS A C 1
ATOM 1083 O O . LYS A 1 140 ? -19.795 -17.184 14.825 1.00 59.75 140 LYS A O 1
ATOM 1088 N N . ALA A 1 141 ? -21.044 -15.409 15.408 1.00 49.28 141 ALA A N 1
ATOM 1089 C CA . ALA A 1 141 ? -21.069 -14.799 14.079 1.00 49.28 141 ALA A CA 1
ATOM 1090 C C . ALA A 1 141 ? -19.661 -14.388 13.616 1.00 49.28 141 ALA A C 1
ATOM 1092 O O . ALA A 1 141 ? -19.260 -14.703 12.500 1.00 49.28 141 ALA A O 1
ATOM 1093 N N . GLN A 1 142 ? -18.870 -13.778 14.501 1.00 48.09 142 GLN A N 1
ATOM 1094 C CA . GLN A 1 142 ? -17.488 -13.417 14.195 1.00 48.09 142 GLN A CA 1
ATOM 1095 C C . GLN A 1 142 ? -16.607 -14.646 13.945 1.00 48.09 142 GLN A C 1
ATOM 1097 O O . GLN A 1 142 ? -15.840 -14.661 12.986 1.00 48.09 142 GLN A O 1
ATOM 1102 N N . GLN A 1 143 ? -16.750 -15.702 14.752 1.00 56.28 143 GLN A N 1
ATOM 1103 C CA . GLN A 1 143 ? -16.017 -16.947 14.523 1.00 56.28 143 GLN A CA 1
ATOM 1104 C C . GLN A 1 143 ? -16.398 -17.592 13.182 1.00 56.28 143 GLN A C 1
ATOM 1106 O O . GLN A 1 143 ? -15.527 -18.069 12.467 1.00 56.28 143 GLN A O 1
ATOM 1111 N N . GLN A 1 144 ? -17.676 -17.549 12.796 1.00 62.06 144 GLN A N 1
ATOM 1112 C CA . GLN A 1 144 ? -18.137 -18.063 11.502 1.00 62.06 144 GLN A CA 1
ATOM 1113 C C . GLN A 1 144 ? -17.561 -17.283 10.312 1.00 62.06 144 GLN A C 1
ATOM 1115 O O . GLN A 1 144 ? -17.259 -17.892 9.288 1.00 62.06 144 GLN A O 1
ATOM 1120 N N . LEU A 1 145 ? -17.373 -15.967 10.447 1.00 49.53 145 LEU A N 1
ATOM 1121 C CA . LEU A 1 145 ? -16.722 -15.136 9.429 1.00 49.53 145 LEU A CA 1
ATOM 1122 C C . LEU A 1 145 ? -15.225 -15.448 9.319 1.00 49.53 145 LEU A C 1
ATOM 1124 O O . LEU A 1 145 ? -14.719 -15.607 8.211 1.00 49.53 145 LEU A O 1
ATOM 1128 N N . ILE A 1 146 ? -14.537 -15.618 10.452 1.00 50.06 146 ILE A N 1
ATOM 1129 C CA . ILE A 1 146 ? -13.125 -16.025 10.491 1.00 50.06 146 ILE A CA 1
ATOM 1130 C C . ILE A 1 146 ? -12.952 -17.409 9.853 1.00 50.06 146 ILE A C 1
ATOM 1132 O O . ILE A 1 146 ? -12.097 -17.592 8.989 1.00 50.06 146 ILE A O 1
ATOM 1136 N N . ASP A 1 147 ? -13.799 -18.373 10.215 1.00 55.91 147 ASP A N 1
ATOM 1137 C CA . ASP A 1 147 ? -13.754 -19.728 9.664 1.00 55.91 147 ASP A CA 1
ATOM 1138 C C . ASP A 1 147 ? -14.055 -19.733 8.156 1.00 55.91 147 ASP A C 1
ATOM 1140 O O . ASP A 1 147 ? -13.423 -20.478 7.406 1.00 55.91 147 ASP A O 1
ATOM 1144 N N . ALA A 1 148 ? -14.977 -1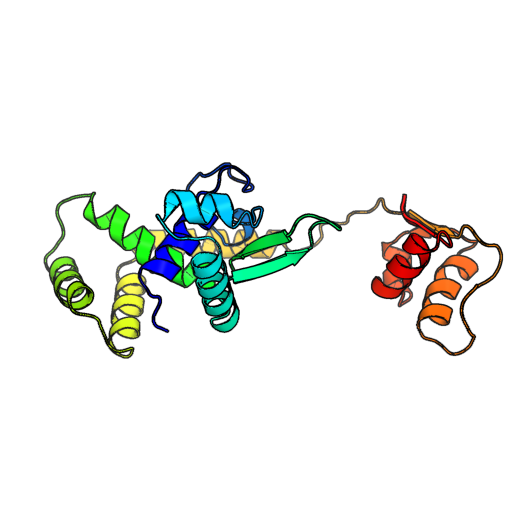8.884 7.686 1.00 51.47 148 ALA A N 1
ATOM 1145 C CA . ALA A 1 148 ? -15.267 -18.707 6.263 1.00 51.47 148 ALA A CA 1
ATOM 1146 C C . ALA A 1 148 ? -14.082 -18.083 5.508 1.00 51.47 148 ALA A C 1
ATOM 1148 O O . ALA A 1 148 ? -13.694 -18.600 4.459 1.00 51.47 148 ALA A O 1
ATOM 1149 N N . ALA A 1 149 ? -13.457 -17.048 6.075 1.00 42.12 149 ALA A N 1
ATOM 1150 C CA . ALA A 1 149 ? -12.289 -16.375 5.510 1.00 42.12 149 ALA A CA 1
ATOM 1151 C C . ALA A 1 149 ? -11.061 -17.304 5.429 1.00 42.12 149 ALA A C 1
ATOM 1153 O O . ALA A 1 149 ? -10.315 -17.307 4.443 1.00 42.12 149 ALA A O 1
ATOM 1154 N N . LEU A 1 150 ? -10.871 -18.155 6.441 1.00 43.97 150 LEU A N 1
ATOM 1155 C CA . LEU A 1 150 ? -9.827 -19.181 6.445 1.00 43.97 150 LEU A CA 1
ATOM 1156 C C . LEU A 1 150 ? -10.098 -20.273 5.401 1.00 43.97 150 LEU A C 1
ATOM 1158 O O . LEU A 1 150 ? -9.160 -20.756 4.768 1.00 43.97 150 LEU A O 1
ATOM 1162 N N . LYS A 1 151 ? -11.368 -20.611 5.151 1.00 48.09 151 LYS A N 1
ATOM 1163 C CA . LYS A 1 151 ? -11.771 -21.563 4.103 1.00 48.09 151 LYS A CA 1
ATOM 1164 C C . LYS A 1 151 ? -11.548 -21.017 2.689 1.00 48.09 151 LYS A C 1
ATOM 1166 O O . LYS A 1 151 ? -11.212 -21.782 1.787 1.00 48.09 151 LYS A O 1
ATOM 1171 N N . THR A 1 152 ? -11.689 -19.706 2.490 1.00 42.09 152 THR A N 1
ATOM 1172 C CA . THR A 1 152 ? -11.435 -19.041 1.199 1.00 42.09 152 THR A CA 1
ATOM 1173 C C . THR A 1 152 ? -9.949 -18.873 0.864 1.00 42.09 152 THR A C 1
ATOM 1175 O O . THR A 1 152 ? -9.614 -18.703 -0.304 1.00 42.09 152 THR A O 1
ATOM 1178 N N . LYS A 1 153 ? -9.033 -18.987 1.839 1.00 41.69 153 LYS A N 1
ATOM 1179 C CA . LYS A 1 153 ? -7.574 -18.899 1.603 1.00 41.69 153 LYS A CA 1
ATOM 1180 C C . LYS A 1 153 ? -6.934 -20.180 1.050 1.00 41.69 153 LYS A C 1
ATOM 1182 O O . LYS A 1 153 ? -5.722 -20.221 0.843 1.00 41.69 153 LYS A O 1
ATOM 1187 N N . THR A 1 154 ? -7.722 -21.205 0.734 1.00 39.62 154 THR A N 1
ATOM 1188 C CA . THR A 1 154 ? -7.240 -22.393 0.019 1.00 39.62 154 THR A CA 1
ATOM 1189 C C . THR A 1 154 ? -7.695 -22.394 -1.440 1.00 39.62 154 THR A C 1
ATOM 1191 O O . THR A 1 154 ? -8.869 -22.571 -1.749 1.00 39.62 154 THR A O 1
ATOM 1194 N N . THR A 1 155 ? -6.706 -22.270 -2.334 1.00 45.81 155 THR A N 1
ATOM 1195 C CA . THR A 1 155 ? -6.726 -22.602 -3.774 1.00 45.81 155 THR A CA 1
ATOM 1196 C C . THR A 1 155 ? -7.528 -21.703 -4.726 1.00 45.81 155 THR A C 1
ATOM 1198 O O . THR A 1 155 ? -8.362 -22.173 -5.492 1.00 45.81 155 THR A O 1
ATOM 1201 N N . GLY A 1 156 ? -7.162 -20.421 -4.804 1.00 36.09 156 GLY A N 1
ATOM 1202 C CA . GLY A 1 156 ? -7.346 -19.642 -6.034 1.00 36.09 156 GLY A CA 1
ATOM 1203 C C . GLY A 1 156 ? -6.267 -20.008 -7.057 1.00 36.09 156 GLY A C 1
ATOM 1204 O O . GLY A 1 156 ? -5.195 -19.410 -7.080 1.00 36.09 156 GLY A O 1
ATOM 1205 N N . LYS A 1 157 ? -6.508 -21.042 -7.866 1.00 42.59 157 LYS A N 1
ATOM 1206 C CA . LYS A 1 157 ? -5.634 -21.446 -8.975 1.00 42.59 157 LYS A CA 1
ATOM 1207 C C . LYS A 1 157 ? -5.778 -20.424 -10.114 1.00 42.59 157 LYS A C 1
ATOM 1209 O O . LYS A 1 157 ? -6.613 -20.600 -10.993 1.00 42.59 157 LYS A O 1
ATOM 1214 N N . ALA A 1 158 ? -4.989 -19.351 -10.090 1.00 41.41 158 ALA A N 1
ATOM 1215 C CA . ALA A 1 158 ? -4.821 -18.466 -11.244 1.00 41.41 158 ALA A CA 1
ATOM 1216 C C . ALA A 1 158 ? -3.927 -19.172 -12.282 1.00 41.41 158 ALA A C 1
ATOM 1218 O O . ALA A 1 158 ? -2.705 -19.054 -12.286 1.00 41.41 158 ALA A O 1
ATOM 1219 N N . THR A 1 159 ? -4.553 -20.026 -13.089 1.00 50.22 159 THR A N 1
ATOM 1220 C CA . THR A 1 159 ? -3.979 -20.705 -14.259 1.00 50.22 159 THR A CA 1
ATOM 1221 C C . THR A 1 159 ? -4.182 -19.833 -15.491 1.00 50.22 159 THR A C 1
ATOM 1223 O O . THR A 1 159 ? -5.194 -19.981 -16.172 1.00 50.22 159 THR A O 1
ATOM 1226 N N . GLY A 1 160 ? -3.251 -18.926 -15.769 1.00 60.34 160 GLY A N 1
ATOM 1227 C CA . GLY A 1 160 ? -3.279 -18.138 -17.004 1.00 60.34 160 GLY A CA 1
ATOM 1228 C C . GLY A 1 160 ? -1.897 -17.659 -17.417 1.00 60.34 160 GLY A C 1
ATOM 1229 O O . GLY A 1 160 ? -1.487 -17.903 -18.547 1.00 60.34 160 GLY A O 1
ATOM 1230 N N . ASP A 1 161 ? -1.166 -17.076 -16.470 1.00 85.00 161 ASP A N 1
ATOM 1231 C CA . ASP A 1 161 ? 0.042 -16.335 -16.812 1.00 85.00 161 ASP A CA 1
ATOM 1232 C C . ASP A 1 161 ? 1.140 -17.253 -17.368 1.00 85.00 161 ASP A C 1
ATOM 1234 O O . ASP A 1 161 ? 1.619 -18.178 -16.695 1.00 85.00 161 ASP A O 1
ATOM 1238 N N . THR A 1 162 ? 1.544 -16.993 -18.607 1.00 94.12 162 THR A N 1
ATOM 1239 C CA . THR A 1 162 ? 2.590 -17.725 -19.321 1.00 94.12 162 THR A CA 1
ATOM 1240 C C . THR A 1 162 ? 3.810 -16.831 -19.491 1.00 94.12 162 THR A C 1
ATOM 1242 O O . THR A 1 162 ? 3.742 -15.732 -20.037 1.00 94.12 162 THR A O 1
ATOM 1245 N N . ILE A 1 163 ? 4.961 -17.312 -19.032 1.00 96.00 163 ILE A N 1
ATOM 1246 C CA . ILE A 1 163 ? 6.247 -16.643 -19.207 1.00 96.00 163 ILE A CA 1
ATOM 1247 C C . ILE A 1 163 ? 6.819 -17.065 -20.555 1.00 96.00 163 ILE A C 1
ATOM 1249 O O . ILE A 1 163 ? 6.913 -18.259 -20.828 1.00 96.00 163 ILE A O 1
ATOM 1253 N N . THR A 1 164 ? 7.252 -16.109 -21.373 1.00 96.75 164 THR A N 1
ATOM 1254 C CA . THR A 1 164 ? 7.931 -16.373 -22.652 1.00 96.75 164 THR A CA 1
ATOM 1255 C C . THR A 1 164 ? 9.291 -15.683 -22.684 1.00 96.75 164 THR A C 1
ATOM 1257 O O . THR A 1 164 ? 9.378 -14.481 -22.433 1.00 96.75 164 THR A O 1
ATOM 1260 N N . ALA A 1 165 ? 10.352 -16.428 -23.004 1.00 96.94 165 ALA A N 1
ATOM 1261 C CA . ALA A 1 165 ? 11.689 -15.884 -23.224 1.00 96.94 165 ALA A CA 1
ATOM 1262 C C . ALA A 1 165 ? 11.770 -15.208 -24.601 1.00 96.94 165 ALA A C 1
ATOM 1264 O O . ALA A 1 165 ? 11.396 -15.791 -25.616 1.00 96.94 165 ALA A O 1
ATOM 1265 N N . LEU A 1 166 ? 12.297 -13.984 -24.635 1.00 96.94 166 LEU A N 1
ATOM 1266 C CA . LEU A 1 166 ? 12.467 -13.189 -25.859 1.00 96.94 166 LEU A CA 1
ATOM 1267 C C . LEU A 1 166 ? 13.872 -13.325 -26.464 1.00 96.94 166 LEU A C 1
ATOM 1269 O O . LEU A 1 166 ? 14.136 -12.842 -27.564 1.00 96.94 166 LEU A O 1
ATOM 1273 N N . VAL A 1 167 ? 14.779 -13.999 -25.756 1.00 96.12 167 VAL A N 1
ATOM 1274 C CA . VAL A 1 167 ? 16.169 -14.224 -26.161 1.00 96.12 167 VAL A CA 1
ATOM 1275 C C . VAL A 1 167 ? 16.466 -15.719 -26.255 1.00 96.12 167 VAL A C 1
ATOM 1277 O O . VAL A 1 167 ? 15.994 -16.515 -25.448 1.00 96.12 167 VAL A O 1
ATOM 1280 N N . ALA A 1 168 ? 17.274 -16.105 -27.246 1.00 93.62 168 ALA A N 1
ATOM 1281 C CA . ALA A 1 168 ? 17.586 -17.510 -27.526 1.00 93.62 168 ALA A CA 1
ATOM 1282 C C . ALA A 1 168 ? 18.551 -18.151 -26.510 1.00 93.62 168 ALA A C 1
ATOM 1284 O O . ALA A 1 168 ? 18.631 -19.374 -26.418 1.00 93.62 168 ALA A O 1
ATOM 1285 N N . ALA A 1 169 ? 19.302 -17.336 -25.769 1.00 96.25 169 ALA A N 1
ATOM 1286 C CA . ALA A 1 169 ? 20.272 -17.781 -24.777 1.00 96.25 169 ALA A CA 1
ATOM 1287 C C . ALA A 1 169 ? 20.151 -16.948 -23.502 1.00 96.25 169 ALA A C 1
ATOM 1289 O O . ALA A 1 169 ? 19.692 -15.806 -23.534 1.00 96.25 169 ALA A O 1
ATOM 1290 N N . ASN A 1 170 ? 20.589 -17.520 -22.383 1.00 96.75 170 ASN A N 1
ATOM 1291 C CA . ASN A 1 170 ? 20.531 -16.878 -21.080 1.00 96.75 170 ASN A CA 1
ATOM 1292 C C . ASN A 1 170 ? 21.480 -15.667 -21.027 1.00 96.75 170 ASN A C 1
ATOM 1294 O O . ASN A 1 170 ? 22.696 -15.850 -21.116 1.00 96.75 170 ASN A O 1
ATOM 1298 N N . PRO A 1 171 ? 20.969 -14.433 -20.868 1.00 95.00 171 PRO A N 1
ATOM 1299 C CA . PRO A 1 171 ? 21.799 -13.231 -20.899 1.00 95.00 171 PRO A CA 1
ATOM 1300 C C . PRO A 1 171 ? 22.555 -13.000 -19.581 1.00 95.00 171 PRO A C 1
ATOM 1302 O O . PRO A 1 171 ? 23.363 -12.076 -19.474 1.00 95.00 171 PRO A O 1
ATOM 1305 N N . ARG A 1 172 ? 22.277 -13.796 -18.541 1.00 96.31 172 ARG A N 1
ATOM 1306 C CA . ARG A 1 172 ? 22.856 -13.625 -17.206 1.00 96.31 172 ARG A CA 1
ATOM 1307 C C . ARG A 1 172 ? 24.177 -14.381 -17.069 1.00 96.31 172 ARG A C 1
ATOM 1309 O O . ARG A 1 172 ? 24.489 -15.302 -17.813 1.00 96.31 172 ARG A O 1
ATOM 1316 N N . LYS A 1 173 ? 24.973 -14.007 -16.065 1.00 96.00 173 LYS A N 1
ATOM 1317 C CA . LYS A 1 173 ? 26.260 -14.660 -15.781 1.00 96.00 173 LYS A CA 1
ATOM 1318 C C . LYS A 1 173 ? 26.046 -16.072 -15.195 1.00 96.00 173 LYS A C 1
ATOM 1320 O O . LYS A 1 173 ? 25.338 -16.177 -14.184 1.00 96.00 173 LYS A O 1
ATOM 1325 N N . PRO A 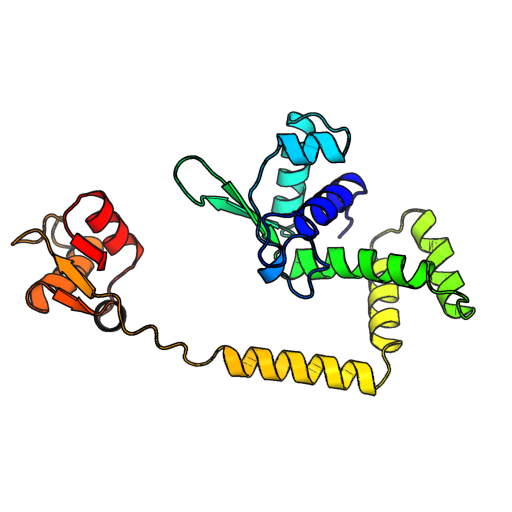1 174 ? 26.697 -17.124 -15.735 1.00 96.88 174 PRO A N 1
ATOM 1326 C CA . PRO A 1 174 ? 26.653 -18.474 -15.171 1.00 96.88 174 PRO A CA 1
ATOM 1327 C C . PRO A 1 174 ? 27.042 -18.522 -13.688 1.00 96.88 174 PRO A C 1
ATOM 1329 O O . PRO A 1 174 ? 27.927 -17.790 -13.242 1.00 96.88 174 PRO A O 1
ATOM 1332 N N . GLY A 1 175 ? 26.367 -19.385 -12.924 1.00 94.69 175 GLY A N 1
ATOM 1333 C CA . GLY A 1 175 ? 26.580 -19.556 -11.479 1.00 94.69 175 GLY A CA 1
ATOM 1334 C C . GLY A 1 175 ? 25.803 -18.585 -10.580 1.00 94.69 175 GLY A C 1
ATOM 1335 O O . GLY A 1 175 ? 25.919 -18.663 -9.361 1.00 94.69 175 GLY A O 1
ATOM 1336 N N . THR A 1 176 ? 24.995 -17.684 -11.147 1.00 96.81 176 THR A N 1
ATOM 1337 C CA . THR A 1 176 ? 24.106 -16.799 -10.375 1.00 96.81 176 THR A CA 1
ATOM 1338 C C . THR A 1 176 ? 22.707 -17.402 -10.199 1.00 96.81 176 THR A C 1
ATOM 1340 O O . THR A 1 176 ? 22.262 -18.233 -10.997 1.00 96.81 176 THR A O 1
ATOM 1343 N N . HIS A 1 177 ? 21.973 -16.960 -9.169 1.00 95.44 177 HIS A N 1
ATOM 1344 C CA . HIS A 1 177 ? 20.574 -17.366 -8.978 1.00 95.44 177 HIS A CA 1
ATOM 1345 C C . HIS A 1 177 ? 19.700 -16.962 -10.164 1.00 95.44 177 HIS A C 1
ATOM 1347 O O . HIS A 1 177 ? 18.970 -17.798 -10.680 1.00 95.44 177 HIS A O 1
ATOM 1353 N N . GLY A 1 178 ? 19.869 -15.737 -10.667 1.00 95.19 178 GLY A N 1
ATOM 1354 C CA . GLY A 1 178 ? 19.146 -15.268 -11.843 1.00 95.19 178 GLY A CA 1
ATOM 1355 C C . GLY A 1 178 ? 19.408 -16.104 -13.090 1.00 95.19 178 GLY A C 1
ATOM 1356 O O . GLY A 1 178 ? 18.475 -16.413 -13.821 1.00 95.19 178 GLY A O 1
ATOM 1357 N N . HIS A 1 179 ? 20.655 -16.533 -13.312 1.00 97.50 179 HIS A N 1
ATOM 1358 C CA . HIS A 1 179 ? 20.955 -17.464 -14.399 1.00 97.50 179 HIS A CA 1
ATOM 1359 C C . HIS A 1 179 ? 20.175 -18.770 -14.231 1.00 97.50 179 HIS A C 1
ATOM 1361 O O . HIS A 1 179 ? 19.558 -19.237 -15.178 1.00 97.50 179 HIS A O 1
ATOM 1367 N N . THR A 1 180 ? 20.153 -19.337 -13.024 1.00 97.25 180 THR A N 1
ATOM 1368 C CA . THR A 1 180 ? 19.409 -20.577 -12.743 1.00 97.25 180 THR A CA 1
ATOM 1369 C C . THR A 1 180 ? 17.903 -20.401 -12.953 1.00 97.25 180 THR A C 1
ATOM 1371 O O . THR A 1 180 ? 17.275 -21.273 -13.544 1.00 97.25 180 THR A O 1
ATOM 1374 N N . SER A 1 181 ? 17.344 -19.265 -12.533 1.00 96.75 181 SER A N 1
ATOM 1375 C CA . SER A 1 181 ? 15.940 -18.907 -12.750 1.00 96.75 181 SER A CA 1
ATOM 1376 C C . SER A 1 181 ? 15.605 -18.820 -14.246 1.00 96.75 181 SER A C 1
ATOM 1378 O O . SER A 1 181 ? 14.642 -19.432 -14.694 1.00 96.75 181 SER A O 1
ATOM 1380 N N . PHE A 1 182 ? 16.427 -18.141 -15.049 1.00 97.25 182 PHE A N 1
ATOM 1381 C CA . PHE A 1 182 ? 16.183 -17.993 -16.489 1.00 97.25 182 PHE A CA 1
ATOM 1382 C C . PHE A 1 182 ? 16.342 -19.313 -17.267 1.00 97.25 182 PHE A C 1
ATOM 1384 O O . PHE A 1 182 ? 15.594 -19.585 -18.206 1.00 97.25 182 PHE A O 1
ATOM 1391 N N . GLU A 1 183 ? 17.261 -20.186 -16.837 1.00 97.81 183 GLU A N 1
ATOM 1392 C CA . GLU A 1 183 ? 17.432 -21.529 -17.414 1.00 97.81 183 GLU A CA 1
ATOM 1393 C C . GLU A 1 183 ? 16.157 -22.374 -17.344 1.00 97.81 183 GLU A C 1
ATOM 1395 O O . GLU A 1 183 ? 15.943 -23.223 -18.206 1.00 97.81 183 GLU A O 1
ATOM 1400 N N . ILE A 1 184 ? 15.302 -22.164 -16.340 1.00 97.94 184 ILE A N 1
ATOM 1401 C CA . ILE A 1 184 ? 14.030 -22.889 -16.213 1.00 97.94 184 ILE A CA 1
ATOM 1402 C C . ILE A 1 184 ? 13.133 -22.602 -17.424 1.00 97.94 184 ILE A C 1
ATOM 1404 O O . ILE A 1 184 ? 12.554 -23.528 -17.991 1.00 97.94 184 ILE A O 1
ATOM 1408 N N . ILE A 1 185 ? 13.068 -21.340 -17.855 1.00 96.88 185 ILE A N 1
ATOM 1409 C CA . ILE A 1 185 ? 12.244 -20.903 -18.989 1.00 96.88 185 ILE A CA 1
ATOM 1410 C C . ILE A 1 185 ? 12.797 -21.496 -20.292 1.00 96.88 185 ILE A C 1
ATOM 1412 O O . ILE A 1 185 ? 12.048 -22.049 -21.096 1.00 96.88 185 ILE A O 1
ATOM 1416 N N . LEU A 1 186 ? 14.120 -21.448 -20.484 1.00 97.12 186 LEU A N 1
ATOM 1417 C CA . LEU A 1 186 ? 14.763 -21.997 -21.682 1.00 97.12 186 LEU A CA 1
ATOM 1418 C C . LEU A 1 186 ? 14.633 -23.524 -21.769 1.00 97.12 186 LEU A C 1
ATOM 1420 O O . LEU A 1 186 ? 14.316 -24.052 -22.833 1.00 97.12 186 LEU A O 1
ATOM 1424 N N . LYS A 1 187 ? 14.806 -24.242 -20.652 1.00 96.75 187 LYS A N 1
ATOM 1425 C CA . LYS A 1 187 ? 14.648 -25.707 -20.595 1.00 96.75 187 LYS A CA 1
ATOM 1426 C C . LYS A 1 187 ? 13.223 -26.168 -20.879 1.00 96.75 187 LYS A C 1
ATOM 1428 O O . LYS A 1 187 ? 13.044 -27.271 -21.387 1.00 96.75 187 LYS A O 1
ATOM 1433 N N . ALA A 1 188 ? 12.231 -25.331 -20.588 1.00 94.94 188 ALA A N 1
ATOM 1434 C CA . ALA A 1 188 ? 10.835 -25.578 -20.930 1.00 94.94 188 ALA A CA 1
ATOM 1435 C C . ALA A 1 188 ? 10.512 -25.334 -22.420 1.00 94.94 188 ALA A C 1
ATOM 1437 O O . ALA A 1 188 ? 9.365 -25.474 -22.829 1.00 94.94 188 ALA A O 1
ATOM 1438 N N . GLY A 1 189 ? 11.507 -24.987 -23.246 1.00 94.31 189 GLY A N 1
ATOM 1439 C CA . GLY A 1 189 ? 11.316 -24.669 -24.662 1.00 94.31 189 GLY A CA 1
ATOM 1440 C C . GLY A 1 189 ? 11.069 -23.184 -24.927 1.00 94.31 189 GLY A C 1
ATOM 1441 O O . GLY A 1 189 ? 10.552 -22.832 -25.982 1.00 94.31 189 GLY A O 1
ATOM 1442 N N . GLY A 1 190 ? 11.425 -22.310 -23.980 1.00 93.56 190 GLY A N 1
ATOM 1443 C CA . GLY A 1 190 ? 11.279 -20.859 -24.106 1.00 93.56 190 GLY A CA 1
ATOM 1444 C C . GLY A 1 190 ? 9.917 -20.320 -23.666 1.00 93.56 190 GLY A C 1
ATOM 1445 O O . GLY A 1 190 ? 9.728 -19.107 -23.678 1.00 93.56 190 GLY A O 1
ATOM 1446 N N . SER A 1 191 ? 8.988 -21.180 -23.242 1.00 95.00 191 SER A N 1
ATOM 1447 C CA . SER A 1 191 ? 7.701 -20.775 -22.679 1.00 95.00 191 SER A CA 1
ATOM 1448 C C . SER A 1 191 ? 7.289 -21.712 -21.543 1.00 95.00 191 SER A C 1
ATOM 1450 O O . SER A 1 191 ? 7.436 -22.927 -21.661 1.00 95.00 191 SER A O 1
ATOM 1452 N N . ILE A 1 192 ? 6.816 -21.163 -20.424 1.00 95.88 192 ILE A N 1
ATOM 1453 C CA . ILE A 1 192 ? 6.422 -21.936 -19.238 1.00 95.88 192 ILE A CA 1
ATOM 1454 C C . ILE A 1 192 ? 5.299 -21.229 -18.479 1.00 95.88 192 ILE A C 1
ATOM 1456 O O . ILE A 1 192 ? 5.315 -20.008 -18.328 1.00 95.88 192 ILE A O 1
ATOM 1460 N N . ALA A 1 193 ? 4.333 -21.985 -17.957 1.00 95.44 193 ALA A N 1
ATOM 1461 C CA . ALA A 1 193 ? 3.318 -21.421 -17.076 1.00 95.44 193 ALA A CA 1
ATOM 1462 C C . ALA A 1 193 ? 3.966 -20.893 -15.787 1.00 95.44 193 ALA A C 1
ATOM 1464 O O . ALA A 1 193 ? 4.856 -21.527 -15.217 1.00 95.44 193 ALA A O 1
ATOM 1465 N N . LEU A 1 194 ? 3.488 -19.761 -15.268 1.00 94.12 194 LEU A N 1
ATOM 1466 C CA . LEU A 1 194 ? 4.021 -19.147 -14.049 1.00 94.12 194 LEU A CA 1
ATOM 1467 C C . LEU A 1 194 ? 4.011 -20.116 -12.853 1.00 94.12 194 LEU A C 1
ATOM 1469 O O . LEU A 1 194 ? 4.919 -20.099 -12.019 1.00 94.12 194 LEU A O 1
ATOM 1473 N N . ALA A 1 195 ? 2.996 -20.980 -12.779 1.00 92.19 195 ALA A N 1
ATOM 1474 C CA . ALA A 1 195 ? 2.901 -22.025 -11.766 1.00 92.19 195 ALA A CA 1
ATOM 1475 C C . ALA A 1 195 ? 4.048 -23.045 -11.875 1.00 92.19 195 ALA A C 1
ATOM 1477 O O . ALA A 1 195 ? 4.684 -23.352 -10.866 1.00 92.19 195 ALA A O 1
ATOM 1478 N N . ASP A 1 196 ? 4.352 -23.511 -13.087 1.00 93.69 196 ASP A N 1
ATOM 1479 C CA . ASP A 1 196 ? 5.417 -24.485 -13.343 1.00 93.69 196 ASP A CA 1
ATOM 1480 C C . ASP A 1 196 ? 6.802 -23.861 -13.137 1.00 93.69 196 ASP A C 1
ATOM 1482 O O . ASP A 1 196 ? 7.692 -24.492 -12.569 1.00 93.69 196 ASP A O 1
ATOM 1486 N N . TYR A 1 197 ? 6.969 -22.584 -13.498 1.00 96.00 197 TYR A N 1
ATOM 1487 C CA . TYR A 1 197 ? 8.179 -21.816 -13.203 1.00 96.00 197 TYR A CA 1
ATOM 1488 C C . TYR A 1 197 ? 8.444 -21.736 -11.695 1.00 96.00 197 TYR A C 1
ATOM 1490 O O . TYR A 1 197 ? 9.553 -22.029 -11.243 1.00 96.00 197 TYR A O 1
ATOM 1498 N N . LYS A 1 198 ? 7.420 -21.401 -10.897 1.00 95.38 198 LYS A N 1
ATOM 1499 C CA . LYS A 1 198 ? 7.522 -21.377 -9.429 1.00 95.38 198 LYS A CA 1
ATOM 1500 C C . LYS A 1 198 ? 7.806 -22.771 -8.864 1.00 95.38 198 LYS A C 1
ATOM 1502 O O . LYS A 1 198 ? 8.662 -22.905 -7.992 1.00 95.38 198 LYS A O 1
ATOM 1507 N N . ALA A 1 199 ? 7.134 -23.805 -9.374 1.00 94.00 199 ALA A N 1
ATOM 1508 C CA . ALA A 1 199 ? 7.335 -25.188 -8.941 1.00 94.00 199 ALA A CA 1
ATOM 1509 C C . ALA A 1 199 ? 8.757 -25.701 -9.238 1.00 94.00 199 ALA A C 1
ATOM 1511 O O . ALA A 1 199 ? 9.321 -26.444 -8.438 1.00 94.00 199 ALA A O 1
ATOM 1512 N N . ALA A 1 200 ? 9.366 -25.253 -10.338 1.00 94.62 200 ALA A N 1
ATOM 1513 C CA . ALA A 1 200 ? 10.747 -25.560 -10.707 1.00 94.62 200 ALA A CA 1
ATOM 1514 C C . ALA A 1 200 ? 11.805 -24.755 -9.919 1.00 94.62 200 ALA A C 1
ATOM 1516 O O . ALA A 1 200 ? 13.002 -24.904 -10.169 1.00 94.62 200 ALA A O 1
ATOM 1517 N N . GLY A 1 201 ? 11.391 -23.914 -8.962 1.00 95.75 201 GLY A N 1
ATOM 1518 C CA . GLY A 1 201 ? 12.285 -23.101 -8.131 1.00 95.75 201 GLY A CA 1
ATOM 1519 C C . GLY A 1 201 ? 12.605 -21.717 -8.704 1.00 95.75 201 GLY A C 1
ATOM 1520 O O . GLY A 1 201 ? 13.529 -21.055 -8.228 1.00 95.75 201 GLY A O 1
ATOM 1521 N N . GLY A 1 202 ? 11.856 -21.265 -9.712 1.00 96.12 202 GLY A N 1
ATOM 1522 C CA . GLY A 1 202 ? 11.983 -19.932 -10.287 1.00 96.12 202 GLY A CA 1
ATOM 1523 C C . GLY A 1 202 ? 11.628 -18.828 -9.289 1.00 96.12 202 GLY A C 1
ATOM 1524 O O . GLY A 1 202 ? 10.669 -18.928 -8.520 1.00 96.12 202 GLY A O 1
ATOM 1525 N N . ARG A 1 203 ? 12.406 -17.741 -9.294 1.00 96.62 203 ARG A N 1
ATOM 1526 C CA . ARG A 1 203 ? 12.225 -16.599 -8.384 1.00 96.62 203 ARG A CA 1
ATOM 1527 C C . ARG A 1 203 ? 11.515 -15.449 -9.093 1.00 96.62 203 ARG A C 1
ATOM 1529 O O . ARG A 1 203 ? 11.894 -15.076 -10.202 1.00 96.62 203 ARG A O 1
ATOM 1536 N N . MET A 1 204 ? 10.532 -14.836 -8.432 1.00 94.69 204 MET A N 1
ATOM 1537 C CA . MET A 1 204 ? 9.765 -13.721 -9.013 1.00 94.69 204 MET A CA 1
ATOM 1538 C C . MET A 1 204 ? 10.606 -12.459 -9.224 1.00 94.69 204 MET A C 1
ATOM 1540 O O . MET A 1 204 ? 10.467 -11.808 -10.251 1.00 94.69 204 MET A O 1
ATOM 1544 N N . ASN A 1 205 ? 11.526 -12.149 -8.304 1.00 94.44 205 ASN A N 1
ATOM 1545 C CA . ASN A 1 205 ? 12.413 -10.987 -8.449 1.00 94.44 205 ASN A CA 1
ATOM 1546 C C . ASN A 1 205 ? 13.354 -11.124 -9.654 1.00 94.44 205 ASN A C 1
ATOM 1548 O O . ASN A 1 205 ? 13.678 -10.126 -10.289 1.00 94.44 205 ASN A O 1
ATOM 1552 N N . ASP A 1 206 ? 13.782 -12.352 -9.972 1.00 95.56 206 ASP A N 1
ATOM 1553 C CA . ASP A 1 206 ? 14.585 -12.598 -11.169 1.00 95.56 206 ASP A CA 1
ATOM 1554 C C . ASP A 1 206 ? 13.727 -12.397 -12.419 1.00 95.56 206 ASP A C 1
ATOM 1556 O O . ASP A 1 206 ? 14.094 -11.600 -13.273 1.00 95.56 206 ASP A O 1
ATOM 1560 N N . LEU A 1 207 ? 12.544 -13.014 -12.473 1.00 95.81 207 LEU A N 1
ATOM 1561 C CA . LEU A 1 207 ? 11.619 -12.843 -13.593 1.00 95.81 207 LEU A CA 1
ATOM 1562 C C . LEU A 1 207 ? 11.290 -11.364 -13.859 1.00 95.81 207 LEU A C 1
ATOM 1564 O O . LEU A 1 207 ? 11.319 -10.935 -15.008 1.00 95.81 207 LEU A O 1
ATOM 1568 N N . ARG A 1 208 ? 11.039 -10.569 -12.810 1.00 94.31 208 ARG A N 1
ATOM 1569 C CA . ARG A 1 208 ? 10.785 -9.126 -12.941 1.00 94.31 208 ARG A CA 1
ATOM 1570 C C . ARG A 1 208 ? 11.958 -8.400 -13.604 1.00 94.31 208 ARG A C 1
ATOM 1572 O O . ARG A 1 208 ? 11.747 -7.663 -14.558 1.00 94.31 208 ARG A O 1
ATOM 1579 N N . TRP A 1 209 ? 13.185 -8.677 -13.165 1.00 95.44 209 TRP A N 1
ATOM 1580 C CA . TRP A 1 209 ? 14.393 -8.109 -13.775 1.00 95.44 209 TRP A CA 1
ATOM 1581 C C . TRP A 1 209 ? 14.542 -8.498 -15.254 1.00 95.44 209 TRP A C 1
ATOM 1583 O O . TRP A 1 209 ? 15.021 -7.701 -16.059 1.00 95.44 209 TRP A O 1
ATOM 1593 N N . ASP A 1 210 ? 14.140 -9.718 -15.635 1.00 95.88 210 ASP A N 1
ATOM 1594 C CA . ASP A 1 210 ? 14.167 -10.152 -17.037 1.00 95.88 210 ASP A CA 1
ATOM 1595 C C . ASP A 1 210 ? 13.095 -9.454 -17.881 1.00 95.88 210 ASP A C 1
ATOM 1597 O O . ASP A 1 210 ? 13.365 -9.120 -19.034 1.00 95.88 210 ASP A O 1
ATOM 1601 N N . ILE A 1 211 ? 11.918 -9.185 -17.311 1.00 94.69 211 ILE A N 1
ATOM 1602 C CA . ILE A 1 211 ? 10.847 -8.422 -17.966 1.00 94.69 211 ILE A CA 1
ATOM 1603 C C . ILE A 1 211 ? 11.259 -6.958 -18.162 1.00 94.69 211 ILE A C 1
ATOM 1605 O O . ILE A 1 211 ? 11.185 -6.451 -19.278 1.00 94.69 211 ILE A O 1
ATOM 1609 N N . GLU A 1 212 ? 11.785 -6.304 -17.123 1.00 92.88 212 GLU A N 1
ATOM 1610 C CA . GLU A 1 212 ? 12.270 -4.911 -17.172 1.00 92.88 212 GLU A CA 1
ATOM 1611 C C . GLU A 1 212 ? 13.348 -4.697 -18.247 1.00 92.88 212 GLU A C 1
ATOM 1613 O O . GLU A 1 212 ? 13.473 -3.616 -18.820 1.00 92.88 212 GLU A O 1
ATOM 1618 N N . ARG A 1 213 ? 14.137 -5.737 -18.542 1.00 94.81 213 ARG A N 1
ATOM 1619 C CA . ARG A 1 213 ? 15.201 -5.705 -19.556 1.00 94.81 213 ARG A CA 1
ATOM 1620 C C . ARG A 1 213 ? 14.788 -6.248 -20.920 1.00 94.81 213 ARG A C 1
ATOM 1622 O O . ARG A 1 213 ? 15.640 -6.343 -21.800 1.00 94.81 213 ARG A O 1
ATOM 1629 N N . GLY A 1 214 ? 13.521 -6.617 -21.099 1.00 94.94 214 GLY A N 1
ATOM 1630 C CA . GLY A 1 214 ? 13.017 -7.163 -22.359 1.00 94.94 214 GLY A CA 1
ATOM 1631 C C . GLY A 1 214 ? 13.592 -8.538 -22.720 1.00 94.94 214 GLY A C 1
ATOM 1632 O O . GLY A 1 214 ? 13.594 -8.918 -23.886 1.00 94.94 214 GLY A O 1
ATOM 1633 N N . ASN A 1 215 ? 14.087 -9.296 -21.738 1.00 95.56 215 ASN A N 1
ATOM 1634 C CA . ASN A 1 215 ? 14.551 -10.673 -21.932 1.00 95.56 215 ASN A CA 1
ATOM 1635 C C . ASN A 1 215 ? 13.398 -11.682 -21.841 1.00 95.56 215 ASN A C 1
ATOM 1637 O O . ASN A 1 215 ? 13.520 -12.824 -22.292 1.00 95.56 215 ASN A O 1
ATOM 1641 N N . SER A 1 216 ? 12.288 -11.302 -21.211 1.00 96.31 216 SER A N 1
ATOM 1642 C CA . SER A 1 216 ? 11.089 -12.125 -21.061 1.00 96.31 216 SER A CA 1
ATOM 1643 C C . SER A 1 216 ? 9.833 -11.265 -21.040 1.00 96.31 216 SER A C 1
ATOM 1645 O O . SER A 1 216 ? 9.901 -10.063 -20.805 1.00 96.31 216 SER A O 1
ATOM 1647 N N . GLN A 1 217 ? 8.685 -11.893 -21.257 1.00 95.25 217 GLN A N 1
ATOM 1648 C CA . GLN A 1 217 ? 7.372 -11.277 -21.094 1.00 95.25 217 GLN A CA 1
ATOM 1649 C C . GLN A 1 217 ? 6.433 -12.230 -20.350 1.00 95.25 217 GLN A C 1
ATOM 1651 O O . GLN A 1 217 ? 6.570 -13.451 -20.468 1.00 95.25 217 GLN A O 1
ATOM 1656 N N . LEU A 1 218 ? 5.499 -11.663 -19.588 1.00 92.50 218 LEU A N 1
ATOM 1657 C CA . LEU A 1 218 ? 4.406 -12.380 -18.934 1.00 92.50 218 LEU A CA 1
ATOM 1658 C C . LEU A 1 218 ? 3.116 -12.041 -19.688 1.00 92.50 218 LEU A C 1
ATOM 1660 O O . LEU A 1 218 ? 2.817 -10.858 -19.848 1.00 92.50 218 LEU A O 1
ATOM 1664 N N . ALA A 1 219 ? 2.419 -13.058 -20.189 1.00 84.44 219 ALA A N 1
ATOM 1665 C CA . ALA A 1 219 ? 1.186 -12.935 -20.969 1.00 84.44 219 ALA A CA 1
ATOM 1666 C C . ALA A 1 219 ? 0.030 -13.671 -20.296 1.00 84.44 219 ALA A C 1
ATOM 1668 O O . ALA A 1 219 ? 0.311 -14.725 -19.679 1.00 84.44 219 ALA A O 1
#

Sequence (219 aa):
MTITAKEYNVLNAIAHHEMNSINGDTPTQASEVQTYLWADDFGGEMQLNEHAVGGVIASLIEKKLIEVGEWDEKDNYVNFTDLGFDEWSAVHLCDELKTAEPATPAITKCHTALARGLNGKESVHCRQAYSDSRTPAQKKAQQQLIDAALKTKTTGKATGDTITALVAANPRKPGTHGHTSFEIILKAGGSIALADYKAAGGRMNDLRWDIERGNSQLA

Radius of gyration: 24.03 Å; chains: 1; bounding box: 56×47×62 Å